Protein 2Q87 (pdb70)

Structure (mmCIF, N/CA/C/O backbone):
data_2Q87
#
_entry.id   2Q87
#
_cell.length_a   50.490
_cell.length_b   61.240
_cell.length_c   106.190
_cell.angle_alpha   90.000
_cell.angle_beta   90.000
_cell.angle_gamma   90.000
#
_symmetry.space_group_name_H-M   'P 21 21 21'
#
loop_
_entity.id
_entity.type
_entity.pdbx_description
1 polymer 'CMRF35-H antigen'
2 water water
#
loop_
_atom_site.group_PDB
_atom_site.id
_atom_site.type_symbol
_atom_site.label_atom_id
_atom_site.label_alt_id
_atom_site.label_comp_id
_atom_site.label_asym_id
_atom_site.label_entity_id
_atom_site.label_seq_id
_atom_site.pdbx_PDB_ins_code
_atom_site.Cartn_x
_atom_site.Cartn_y
_atom_site.Cartn_z
_atom_site.occupancy
_atom_site.B_iso_or_equiv
_atom_site.auth_seq_id
_atom_site.auth_comp_id
_atom_site.auth_asym_id
_atom_site.auth_atom_id
_atom_site.pdbx_PDB_model_num
ATOM 1 N N . SER A 1 1 ? 45.813 37.263 9.727 1.00 29.97 2 SER A N 1
ATOM 2 C CA . SER A 1 1 ? 46.215 35.935 10.283 1.00 29.69 2 SER A CA 1
ATOM 3 C C . SER A 1 1 ? 47.073 36.095 11.540 1.00 29.08 2 SER A C 1
ATOM 4 O O . SER A 1 1 ? 47.552 37.171 11.849 1.00 30.88 2 SER A O 1
ATOM 7 N N . LYS A 1 2 ? 47.311 34.999 12.233 1.00 27.56 3 LYS A N 1
ATOM 8 C CA . LYS A 1 2 ? 48.129 35.032 13.413 1.00 26.05 3 LYS A CA 1
ATOM 9 C C . LYS A 1 2 ? 49.541 34.500 13.054 1.00 23.82 3 LYS A C 1
ATOM 10 O O . LYS A 1 2 ? 49.722 33.816 12.074 1.00 23.19 3 LYS A O 1
ATOM 16 N N . ALA A 1 3 ? 50.561 34.878 13.809 1.00 21.93 4 ALA A N 1
ATOM 17 C CA . ALA A 1 3 ? 51.909 34.420 13.514 1.00 19.96 4 ALA A CA 1
ATOM 18 C C . ALA A 1 3 ? 52.363 33.394 14.563 1.00 18.70 4 ALA A C 1
ATOM 19 O O . ALA A 1 3 ? 52.227 33.627 15.762 1.00 17.32 4 ALA A O 1
ATOM 21 N N . ARG A 1 4 ? 52.818 32.230 14.117 1.00 18.49 5 ARG A N 1
ATOM 22 C CA . ARG A 1 4 ? 53.422 31.215 15.026 1.00 19.22 5 ARG A CA 1
ATOM 23 C C . ARG A 1 4 ? 54.796 30.773 14.517 1.00 19.10 5 ARG A C 1
ATOM 24 O O . ARG A 1 4 ? 54.954 30.497 13.326 1.00 18.19 5 ARG A O 1
ATOM 32 N N . THR A 1 5 ? 55.782 30.649 15.424 1.00 18.99 6 THR A N 1
ATOM 33 C CA . THR A 1 5 ? 57.062 29.973 15.081 1.00 18.81 6 THR A CA 1
ATOM 34 C C . THR A 1 5 ? 56.968 28.598 15.705 1.00 18.92 6 THR A C 1
ATOM 35 O O . THR A 1 5 ? 56.520 28.466 16.829 1.00 19.36 6 THR A O 1
ATOM 39 N N . VAL A 1 6 ? 57.374 27.573 14.987 1.00 18.99 7 VAL A N 1
ATOM 40 C CA . VAL A 1 6 ? 57.292 26.208 15.497 1.00 20.81 7 VAL A CA 1
ATOM 41 C C . VAL A 1 6 ? 58.692 25.715 15.264 1.00 22.78 7 VAL A C 1
ATOM 42 O O . VAL A 1 6 ? 59.164 25.698 14.102 1.00 23.30 7 VAL A O 1
ATOM 46 N N . ALA A 1 7 ? 59.375 25.359 16.358 1.00 23.73 8 ALA A N 1
ATOM 47 C CA . ALA A 1 7 ? 60.763 24.890 16.325 1.00 25.68 8 ALA A CA 1
ATOM 48 C C . ALA A 1 7 ? 60.902 23.449 16.822 1.00 26.58 8 ALA A C 1
ATOM 49 O O . ALA A 1 7 ? 60.267 23.064 17.804 1.00 26.49 8 ALA A O 1
ATOM 51 N N . GLY A 1 8 ? 61.740 22.671 16.145 1.00 27.47 9 GLY A N 1
ATOM 52 C CA . GLY A 1 8 ? 62.046 21.290 16.560 1.00 28.79 9 GLY A CA 1
ATOM 53 C C . GLY A 1 8 ? 63.364 20.792 15.982 1.00 30.36 9 GLY A C 1
ATOM 54 O O . GLY A 1 8 ? 63.889 21.388 15.066 1.00 29.72 9 GLY A O 1
ATOM 55 N N . PRO A 1 9 ? 63.914 19.688 16.526 1.00 31.63 10 PRO A N 1
ATOM 56 C CA . PRO A 1 9 ? 65.213 19.215 16.050 1.00 32.71 10 PRO A CA 1
ATOM 57 C C . PRO A 1 9 ? 65.167 18.529 14.700 1.00 33.07 10 PRO A C 1
ATOM 58 O O . PRO A 1 9 ? 64.172 17.876 14.371 1.00 33.08 10 PRO A O 1
ATOM 62 N N . VAL A 1 10 ? 66.266 18.641 13.950 1.00 33.92 11 VAL A N 1
ATOM 63 C CA . VAL A 1 10 ? 66.408 17.918 12.693 1.00 34.62 11 VAL A CA 1
ATOM 64 C C . VAL A 1 10 ? 66.102 16.450 12.946 1.00 35.46 11 VAL A C 1
ATOM 65 O O . VAL A 1 10 ? 66.486 15.888 13.969 1.00 36.07 11 VAL A O 1
ATOM 69 N N . GLY A 1 11 ? 65.373 15.843 12.024 1.00 36.20 12 GLY A N 1
ATOM 70 C CA . GLY A 1 11 ? 65.081 14.420 12.079 1.00 36.26 12 GLY A CA 1
ATOM 71 C C . GLY A 1 11 ? 63.937 14.130 13.007 1.00 36.37 12 GLY A C 1
ATOM 72 O O . GLY A 1 11 ? 63.487 12.996 13.093 1.00 37.10 12 GLY A O 1
ATOM 73 N N . GLY A 1 12 ? 63.478 15.144 13.727 1.00 35.85 13 GLY A N 1
ATOM 74 C CA . GLY A 1 12 ? 62.289 14.991 14.551 1.00 35.04 13 GLY A CA 1
ATOM 75 C C . GLY A 1 12 ? 61.009 14.977 13.713 1.00 34.40 13 GLY A C 1
ATOM 76 O O . GLY A 1 12 ? 61.042 15.239 12.497 1.00 34.34 13 GLY A O 1
ATOM 77 N N . SER A 1 13 ? 59.915 14.606 14.381 1.00 32.78 14 SER A N 1
ATOM 78 C CA . SER A 1 13 ? 58.546 14.659 13.887 1.00 32.50 14 SER A CA 1
ATOM 79 C C . SER A 1 13 ? 57.856 15.902 14.500 1.00 31.03 14 SER A C 1
ATOM 80 O O . SER A 1 13 ? 57.412 15.911 15.656 1.00 30.01 14 SER A O 1
ATOM 83 N N . LEU A 1 14 ? 57.785 16.950 13.700 1.00 28.94 15 LEU A N 1
ATOM 84 C CA . LEU A 1 14 ? 57.483 18.266 14.220 1.00 26.69 15 LEU A CA 1
ATOM 85 C C . LEU A 1 14 ? 55.968 18.390 14.196 1.00 26.74 15 LEU A C 1
ATOM 86 O O . LEU A 1 14 ? 55.338 18.024 13.218 1.00 25.86 15 LEU A O 1
ATOM 91 N N . SER A 1 15 ? 55.370 18.841 15.296 1.00 26.80 16 SER A N 1
ATOM 92 C CA . SER A 1 15 ? 53.924 18.952 15.357 1.00 27.26 16 SER A CA 1
ATOM 93 C C . SER A 1 15 ? 53.532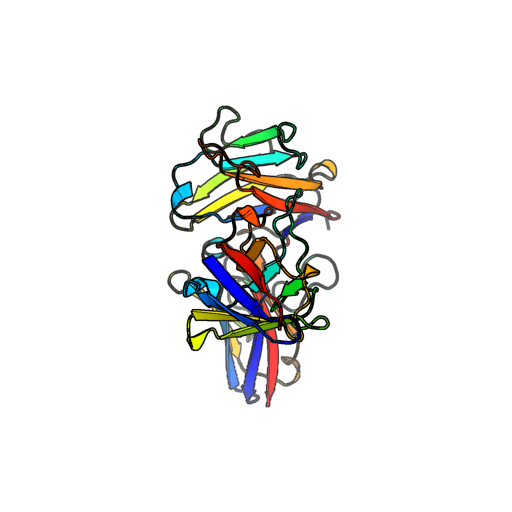 20.446 15.387 1.00 26.08 16 SER A C 1
ATOM 94 O O . SER A 1 15 ? 53.704 21.168 16.426 1.00 26.44 16 SER A O 1
ATOM 97 N N . VAL A 1 16 ? 53.017 20.907 14.248 1.00 23.69 17 VAL A N 1
ATOM 98 C CA . VAL A 1 16 ? 52.549 22.282 14.059 1.00 21.83 17 VAL A CA 1
ATOM 99 C C . VAL A 1 16 ? 51.049 22.383 14.389 1.00 21.96 17 VAL A C 1
ATOM 100 O O . VAL A 1 16 ? 50.214 21.713 13.753 1.00 21.44 17 VAL A O 1
ATOM 104 N N . GLN A 1 17 ? 50.705 23.221 15.376 1.00 21.92 18 GLN A N 1
ATOM 105 C CA . GLN A 1 17 ? 49.301 23.414 15.742 1.00 22.90 18 GLN A CA 1
ATOM 106 C C . GLN A 1 17 ? 48.813 24.736 15.226 1.00 23.20 18 GLN A C 1
ATOM 107 O O . GLN A 1 17 ? 49.481 25.767 15.420 1.00 24.57 18 GLN A O 1
ATOM 113 N N . CYS A 1 18 ? 47.680 24.685 14.538 1.00 22.20 19 CYS A N 1
ATOM 114 C CA . CYS A 1 18 ? 47.123 25.866 13.913 1.00 22.47 19 CYS A CA 1
ATOM 115 C C . CYS A 1 18 ? 45.733 26.141 14.371 1.00 21.16 19 CYS A C 1
ATOM 116 O O . CYS A 1 18 ? 44.766 25.645 13.804 1.00 21.35 19 CYS A O 1
ATOM 119 N N . PRO A 1 19 ? 45.621 26.977 15.394 1.00 21.82 20 PRO A N 1
ATOM 120 C CA . PRO A 1 19 ? 44.311 27.336 15.904 1.00 21.45 20 PRO A CA 1
ATOM 121 C C . PRO A 1 19 ? 43.512 28.213 14.940 1.00 21.78 20 PRO A C 1
ATOM 122 O O . PRO A 1 19 ? 44.069 28.943 14.094 1.00 21.15 20 PRO A O 1
ATOM 126 N N . TYR A 1 20 ? 42.198 28.170 15.090 1.00 21.88 21 TYR A N 1
ATOM 127 C CA . TYR A 1 20 ? 41.344 29.008 14.301 1.00 22.88 21 TYR A CA 1
ATOM 128 C C . TYR A 1 20 ? 40.120 29.385 15.089 1.00 24.17 21 TYR A C 1
ATOM 129 O O . TYR A 1 20 ? 40.033 29.098 16.289 1.00 25.02 21 TYR A O 1
ATOM 138 N N . GLU A 1 21 ? 39.167 30.021 14.426 1.00 25.26 22 GLU A N 1
ATOM 139 C CA . GLU A 1 21 ? 37.950 30.485 15.087 1.00 26.53 22 GLU A CA 1
ATOM 140 C C . GLU A 1 21 ? 36.709 29.699 14.583 1.00 27.03 22 GLU A C 1
ATOM 141 O O . GLU A 1 21 ? 36.770 28.949 13.590 1.00 25.11 22 GLU A O 1
ATOM 147 N N . LYS A 1 22 ? 35.565 29.889 15.232 1.00 27.78 23 LYS A N 1
ATOM 148 C CA . LYS A 1 22 ? 34.364 29.154 14.842 1.00 28.72 23 LYS A CA 1
ATOM 149 C C . LYS A 1 22 ? 33.953 29.291 13.362 1.00 28.47 23 LYS A C 1
ATOM 150 O O . LYS A 1 22 ? 33.458 28.336 12.770 1.00 27.45 23 LYS A O 1
ATOM 156 N N . GLU A 1 23 ? 34.160 30.463 12.770 1.00 28.18 24 GLU A N 1
ATOM 157 C CA . GLU A 1 23 ? 33.791 30.694 11.377 1.00 28.64 24 GLU A CA 1
ATOM 158 C C . GLU A 1 23 ? 34.573 29.800 10.411 1.00 29.05 24 GLU A C 1
ATOM 159 O O . GLU A 1 23 ? 34.134 29.560 9.287 1.00 29.11 24 GLU A O 1
ATOM 165 N N . HIS A 1 24 ? 35.743 29.333 10.854 1.00 28.42 25 HIS A N 1
ATOM 166 C CA . HIS A 1 24 ? 36.605 28.464 10.050 1.00 28.23 25 HIS A CA 1
ATOM 167 C C . HIS A 1 24 ? 36.290 26.977 10.263 1.00 29.26 25 HIS A C 1
ATOM 168 O O . HIS A 1 24 ? 36.890 26.103 9.612 1.00 29.49 25 HIS A O 1
ATOM 175 N N . ARG A 1 25 ? 35.397 26.667 11.194 1.00 30.95 26 ARG A N 1
ATOM 176 C CA . ARG A 1 25 ? 35.219 25.266 11.586 1.00 31.95 26 ARG A CA 1
ATOM 177 C C . ARG A 1 25 ? 35.064 24.279 10.410 1.00 31.82 26 ARG A C 1
ATOM 178 O O . ARG A 1 25 ? 35.765 23.258 10.349 1.00 32.41 26 ARG A O 1
ATOM 186 N N . THR A 1 26 ? 34.212 24.608 9.451 1.00 31.66 27 THR A N 1
ATOM 187 C CA . THR A 1 26 ? 33.826 23.635 8.462 1.00 31.83 27 THR A CA 1
ATOM 188 C C . THR A 1 26 ? 34.699 23.705 7.244 1.00 31.04 27 THR A C 1
ATOM 189 O O . THR A 1 26 ? 34.647 22.848 6.381 1.00 31.51 27 THR A O 1
ATOM 193 N N . LEU A 1 27 ? 35.538 24.725 7.176 1.00 29.72 28 LEU A N 1
ATOM 194 C CA . LEU A 1 27 ? 36.451 24.901 6.046 1.00 27.84 28 LEU A CA 1
ATOM 195 C C . LEU A 1 27 ? 37.456 23.738 5.824 1.00 26.10 28 LEU A C 1
ATOM 196 O O . LEU A 1 27 ? 37.807 22.972 6.730 1.00 26.47 28 LEU A O 1
ATOM 201 N N . ASN A 1 28 ? 37.864 23.574 4.583 1.00 24.20 29 ASN A N 1
ATOM 202 C CA . ASN A 1 28 ? 39.051 22.818 4.282 1.00 23.15 29 ASN A CA 1
ATOM 203 C C . ASN A 1 28 ? 40.237 23.454 5.020 1.00 22.99 29 ASN A C 1
ATOM 204 O O . ASN A 1 28 ? 40.414 24.677 4.976 1.00 22.33 29 ASN A O 1
ATOM 209 N N . LYS A 1 29 ? 41.056 22.622 5.661 1.00 21.61 30 LYS A N 1
ATOM 210 C CA . LYS A 1 29 ? 42.288 23.095 6.294 1.00 21.34 30 LYS A CA 1
ATOM 211 C C . LYS A 1 29 ? 43.457 22.593 5.448 1.00 21.03 30 LYS A C 1
ATOM 212 O O . LYS A 1 29 ? 43.466 21.400 5.051 1.00 22.55 30 LYS A O 1
ATOM 218 N N . TYR A 1 30 ? 44.430 23.470 5.190 1.00 20.66 31 TYR A N 1
ATOM 219 C CA . TYR A 1 30 ? 45.580 23.103 4.395 1.00 19.34 31 TYR A CA 1
ATOM 220 C C . TYR A 1 30 ? 46.995 23.571 4.893 1.00 20.42 31 TYR A C 1
ATOM 221 O O . TYR A 1 30 ? 47.124 24.424 5.799 1.00 20.26 31 TYR A O 1
ATOM 230 N N . TRP A 1 31 ? 48.037 22.956 4.320 1.00 20.40 32 TRP A N 1
ATOM 231 C CA . TRP A 1 31 ? 49.437 23.310 4.566 1.00 21.18 32 TRP A CA 1
ATOM 232 C C . TRP A 1 31 ? 50.093 23.635 3.240 1.00 21.31 32 TRP A C 1
ATOM 233 O O . TRP A 1 31 ? 49.917 22.902 2.272 1.00 21.27 32 TRP A O 1
ATOM 244 N N . CYS A 1 32 ? 50.827 24.729 3.184 1.00 21.90 33 CYS A N 1
ATOM 245 C CA . CYS A 1 32 ? 51.504 25.078 1.942 1.00 22.37 33 CYS A CA 1
ATOM 246 C C . CYS A 1 32 ? 52.499 26.206 2.184 1.00 22.65 33 CYS A C 1
ATOM 247 O O . CYS A 1 32 ? 52.415 26.913 3.191 1.00 21.57 33 CYS A O 1
ATOM 250 N N . ARG A 1 33 ? 53.461 26.339 1.268 1.00 22.67 34 ARG A N 1
ATOM 251 C CA . ARG A 1 33 ? 54.318 27.505 1.203 1.00 23.10 34 ARG A CA 1
ATOM 252 C C . ARG A 1 33 ? 53.460 28.603 0.641 1.00 22.41 34 ARG A C 1
ATOM 253 O O . ARG A 1 33 ? 52.593 28.299 -0.149 1.00 23.21 34 ARG A O 1
ATOM 261 N N . PRO A 1 34 ? 53.671 29.875 1.060 1.00 23.08 35 PRO A N 1
ATOM 262 C CA . PRO A 1 34 ? 52.693 30.900 0.639 1.00 23.32 35 PRO A CA 1
ATOM 263 C C . PRO A 1 34 ? 52.602 31.038 -0.886 1.00 23.78 35 PRO A C 1
ATOM 264 O O . PRO A 1 34 ? 53.588 30.736 -1.572 1.00 24.59 35 PRO A O 1
ATOM 268 N N . PRO A 1 35 ? 51.445 31.497 -1.404 1.00 23.42 36 PRO A N 1
ATOM 269 C CA . PRO A 1 35 ? 51.189 31.500 -2.860 1.00 24.02 36 PRO A CA 1
ATOM 270 C C . PRO A 1 35 ? 52.258 32.269 -3.635 1.00 25.56 36 PRO A C 1
ATOM 271 O O . PRO A 1 35 ? 52.667 33.332 -3.206 1.00 26.14 36 PRO A O 1
ATOM 275 N N . GLN A 1 36 ? 52.689 31.717 -4.769 1.00 26.82 37 GLN A N 1
ATOM 276 C CA . GLN A 1 36 ? 53.572 32.425 -5.692 1.00 29.70 37 GLN A CA 1
ATOM 277 C C . GLN A 1 36 ? 52.824 33.676 -6.263 1.00 28.11 37 GLN A C 1
ATOM 278 O O . GLN A 1 36 ? 53.333 34.818 -6.254 1.00 28.03 37 GLN A O 1
ATOM 284 N N . ILE A 1 37 ? 51.587 33.456 -6.705 1.00 26.97 38 ILE A N 1
ATOM 285 C CA . ILE A 1 37 ? 50.784 34.518 -7.271 1.00 25.91 38 ILE A CA 1
ATOM 286 C C . ILE A 1 37 ? 49.467 34.556 -6.505 1.00 25.50 38 ILE A C 1
ATOM 287 O O . ILE A 1 37 ? 49.378 35.260 -5.504 1.00 24.98 38 ILE A O 1
ATOM 292 N N . PHE A 1 38 ? 48.474 33.773 -6.922 1.00 25.09 39 PHE A N 1
ATOM 293 C CA . PHE A 1 38 ? 47.133 33.881 -6.328 1.00 23.85 39 PHE A CA 1
ATOM 294 C C . PHE A 1 38 ? 46.913 32.800 -5.307 1.00 25.16 39 PHE A C 1
ATOM 295 O O . PHE A 1 38 ? 46.600 33.096 -4.133 1.00 25.22 39 PHE A O 1
ATOM 303 N N . LEU A 1 39 ? 47.094 31.552 -5.730 1.00 25.13 40 LEU A N 1
ATOM 304 C CA . LEU A 1 39 ? 46.847 30.406 -4.845 1.00 26.08 40 LEU A CA 1
ATOM 305 C C . LEU A 1 39 ? 48.122 29.595 -4.545 1.00 26.86 40 LEU A C 1
ATOM 306 O O . LEU A 1 39 ? 49.072 29.566 -5.342 1.00 27.67 40 LEU A O 1
ATOM 311 N N . CYS A 1 40 ? 48.161 28.933 -3.396 1.00 26.64 41 CYS A N 1
ATOM 312 C CA . CYS A 1 40 ? 49.360 28.189 -3.058 1.00 27.88 41 CYS A CA 1
ATOM 313 C C . CYS A 1 40 ? 49.203 26.764 -3.502 1.00 28.87 41 CYS A C 1
ATOM 314 O O . CYS A 1 40 ? 48.099 26.314 -3.824 1.00 30.00 41 CYS A O 1
ATOM 317 N N . ASP A 1 41 ? 50.317 26.056 -3.554 1.00 30.28 42 ASP A N 1
ATOM 318 C CA . ASP A 1 41 ? 50.315 24.647 -3.907 1.00 31.29 42 ASP A CA 1
ATOM 319 C C . ASP A 1 41 ? 50.096 23.802 -2.638 1.00 30.54 42 ASP A C 1
ATOM 320 O O . ASP A 1 41 ? 51.020 23.594 -1.850 1.00 30.59 42 ASP A O 1
ATOM 325 N N . LYS A 1 42 ? 48.869 23.346 -2.433 1.00 29.61 43 LYS A N 1
ATOM 326 C CA . LYS A 1 42 ? 48.490 22.712 -1.194 1.00 29.37 43 LYS A CA 1
ATOM 327 C C . LYS A 1 42 ? 49.263 21.394 -1.032 1.00 29.70 43 LYS A C 1
ATOM 328 O O . LYS A 1 42 ? 49.065 20.465 -1.815 1.00 30.18 43 LYS A O 1
ATOM 334 N N . ILE A 1 43 ? 50.171 21.354 -0.049 1.00 27.83 44 ILE A N 1
ATOM 335 C CA . ILE A 1 43 ? 50.955 20.171 0.264 1.00 27.35 44 ILE A CA 1
ATOM 336 C C . ILE A 1 43 ? 50.052 19.051 0.767 1.00 27.86 44 ILE A C 1
ATOM 337 O O . ILE A 1 43 ? 50.143 17.904 0.288 1.00 28.79 44 ILE A O 1
ATOM 342 N N . VAL A 1 44 ? 49.198 19.380 1.737 1.00 27.48 45 VAL A N 1
ATOM 343 C CA . VAL A 1 44 ? 48.192 18.469 2.294 1.00 26.19 45 VAL A CA 1
ATOM 344 C C . VAL A 1 44 ? 46.993 19.335 2.623 1.00 27.04 4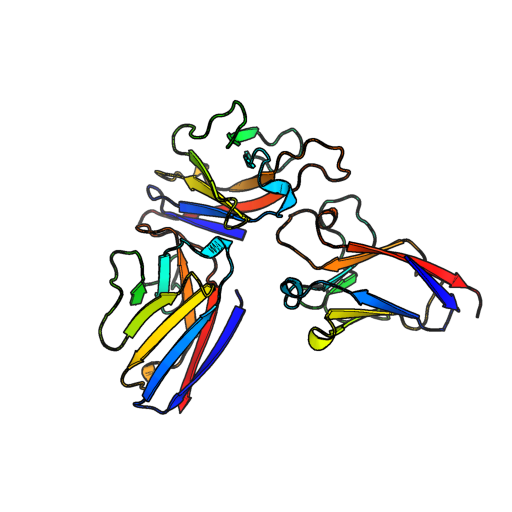5 VAL A C 1
ATOM 345 O O . VAL A 1 44 ? 47.137 20.559 2.789 1.00 24.72 45 VAL A O 1
ATOM 349 N N . GLU A 1 45 ? 45.819 18.695 2.668 1.00 27.91 46 GLU A N 1
ATOM 350 C CA . GLU A 1 45 ? 44.570 19.350 3.018 1.00 28.74 46 GLU A CA 1
ATOM 351 C C . GLU A 1 45 ? 43.569 18.349 3.518 1.00 29.19 46 GLU A C 1
ATOM 352 O O . GLU A 1 45 ? 43.658 17.150 3.209 1.00 30.89 46 GLU A O 1
ATOM 358 N N . THR A 1 46 ? 42.598 18.824 4.278 1.00 29.01 47 THR A N 1
ATOM 359 C CA . THR A 1 46 ? 41.636 17.930 4.918 1.00 29.71 47 THR A CA 1
ATOM 360 C C . THR A 1 46 ? 40.405 17.637 4.072 1.00 30.82 47 THR A C 1
ATOM 361 O O . THR A 1 46 ? 39.701 16.676 4.337 1.00 30.92 47 THR A O 1
ATOM 365 N N . LYS A 1 47 ? 40.156 18.487 3.075 1.00 32.33 48 LYS A N 1
ATOM 366 C CA . LYS A 1 47 ? 38.974 18.415 2.193 1.00 33.19 48 LYS A CA 1
ATOM 367 C C . LYS A 1 47 ? 39.349 19.030 0.855 1.00 33.91 48 LYS A C 1
ATOM 368 O O . LYS A 1 47 ? 38.971 20.160 0.511 1.00 33.76 48 LYS A O 1
ATOM 374 N N . GLY A 1 48 ? 40.103 18.259 0.094 1.00 34.81 49 GLY A N 1
ATOM 375 C CA . GLY A 1 48 ? 40.543 18.686 -1.208 1.00 36.60 49 GLY A CA 1
ATOM 376 C C . GLY A 1 48 ? 41.209 17.525 -1.904 1.00 38.13 49 GLY A C 1
ATOM 377 O O . GLY A 1 48 ? 41.482 16.473 -1.302 1.00 38.29 49 GLY A O 1
ATOM 378 N N . SER A 1 49 ? 41.471 17.738 -3.188 1.00 39.26 50 SER A N 1
ATOM 379 C CA . SER A 1 49 ? 42.104 16.749 -4.039 1.00 39.82 50 SER A CA 1
ATOM 380 C C . SER A 1 49 ? 43.581 16.489 -3.678 1.00 39.33 50 SER A C 1
ATOM 381 O O . SER A 1 49 ? 44.200 15.584 -4.246 1.00 39.36 50 SER A O 1
ATOM 384 N N . ALA A 1 50 ? 44.144 17.273 -2.754 1.00 38.13 51 ALA A N 1
ATOM 385 C CA . ALA A 1 50 ? 45.542 17.081 -2.391 1.00 37.16 51 ALA A CA 1
ATOM 386 C C . ALA A 1 50 ? 45.831 15.875 -1.514 1.00 36.43 51 ALA A C 1
ATOM 387 O O . ALA A 1 50 ? 46.948 15.367 -1.558 1.00 36.09 51 ALA A O 1
ATOM 389 N N . GLY A 1 51 ? 44.860 15.429 -0.713 1.00 35.31 52 GLY A N 1
ATOM 390 C CA . GLY A 1 51 ? 45.085 14.352 0.248 1.00 34.86 52 GLY A CA 1
ATOM 391 C C . GLY A 1 51 ? 45.585 14.826 1.615 1.00 34.62 52 GLY A C 1
ATOM 392 O O . GLY A 1 51 ? 46.326 15.799 1.694 1.00 34.44 52 GLY A O 1
ATOM 393 N N . LYS A 1 52 ? 45.191 14.134 2.692 1.00 34.39 53 LYS A N 1
ATOM 394 C CA . LYS A 1 52 ? 45.636 14.469 4.043 1.00 34.67 53 LYS A CA 1
ATOM 395 C C . LYS A 1 52 ? 47.055 14.040 4.392 1.00 34.61 53 LYS A C 1
ATOM 396 O O . LYS A 1 52 ? 47.580 14.442 5.427 1.00 34.32 53 LYS A O 1
ATOM 402 N N . ARG A 1 53 ? 47.657 13.205 3.552 1.00 35.15 54 ARG A N 1
ATOM 403 C CA . ARG A 1 53 ? 48.987 12.659 3.806 1.00 35.82 54 ARG A CA 1
ATOM 404 C C . ARG A 1 53 ? 49.736 12.673 2.487 1.00 35.63 54 ARG A C 1
ATOM 405 O O . ARG A 1 53 ? 49.207 12.241 1.457 1.00 36.56 54 ARG A O 1
ATOM 413 N N . ASN A 1 54 ? 50.940 13.226 2.505 1.00 35.28 55 ASN A N 1
ATOM 414 C CA . ASN A 1 54 ? 51.833 13.135 1.362 1.00 36.01 55 ASN A CA 1
ATOM 415 C C . ASN A 1 54 ? 53.309 13.294 1.752 1.00 34.64 55 ASN A C 1
ATOM 416 O O . ASN A 1 54 ? 53.767 14.411 2.109 1.00 33.78 55 ASN A O 1
ATOM 421 N N . GLY A 1 55 ? 54.026 12.161 1.666 1.00 33.04 56 GLY A N 1
ATOM 422 C CA . GLY A 1 55 ? 55.432 12.085 2.007 1.00 31.25 56 GLY A CA 1
ATOM 423 C C . GLY A 1 55 ? 55.491 12.249 3.500 1.00 30.34 56 GLY A C 1
ATOM 424 O O . GLY A 1 55 ? 54.689 11.658 4.215 1.00 28.54 56 GLY A O 1
ATOM 425 N N . ARG A 1 56 ? 56.390 13.135 3.947 1.00 30.78 57 ARG A N 1
ATOM 426 C CA . ARG A 1 56 ? 56.634 13.370 5.366 1.00 30.74 57 ARG A CA 1
ATOM 427 C C . ARG A 1 56 ? 55.615 14.320 6.004 1.00 29.97 57 ARG A C 1
ATOM 428 O O . ARG A 1 56 ? 55.687 14.580 7.193 1.00 30.39 57 ARG A O 1
ATOM 436 N N . VAL A 1 57 ? 54.658 14.792 5.214 1.00 28.80 58 VAL A N 1
ATOM 437 C CA . VAL A 1 57 ? 53.640 15.748 5.695 1.00 28.40 58 VAL A CA 1
ATOM 438 C C . VAL A 1 57 ? 52.265 15.084 5.830 1.00 28.05 58 VAL A C 1
ATOM 439 O O . VAL A 1 57 ? 51.819 14.316 4.947 1.00 28.56 58 VAL A O 1
ATOM 443 N N . SER A 1 58 ? 51.601 15.332 6.954 1.00 27.32 59 SER A N 1
ATOM 444 C CA . SER A 1 58 ? 50.217 14.881 7.155 1.00 27.49 59 SER A CA 1
ATOM 445 C C . SER A 1 58 ? 49.448 15.925 7.985 1.00 27.50 59 SER A C 1
ATOM 446 O O . SER A 1 58 ? 50.047 16.707 8.747 1.00 26.96 59 SER A O 1
ATOM 449 N N . ILE A 1 59 ? 48.125 15.929 7.828 1.00 27.44 60 ILE A N 1
ATOM 450 C CA . ILE A 1 59 ? 47.287 16.948 8.471 1.00 27.64 60 ILE A CA 1
ATOM 451 C C . ILE A 1 59 ? 46.059 16.271 9.063 1.00 28.63 60 ILE A C 1
ATOM 452 O O . ILE A 1 59 ? 45.517 15.357 8.460 1.00 28.90 60 ILE A O 1
ATOM 457 N N . ARG A 1 60 ? 45.638 16.762 10.230 1.00 29.86 61 ARG A N 1
ATOM 458 C CA . ARG A 1 60 ? 44.437 16.332 10.934 1.00 30.33 61 ARG A CA 1
ATOM 459 C C . ARG A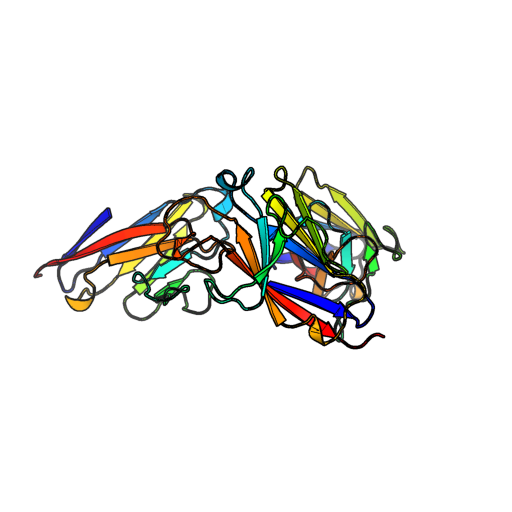 1 60 ? 43.715 17.537 11.548 1.00 30.18 61 ARG A C 1
ATOM 460 O O . ARG A 1 60 ? 44.314 18.301 12.300 1.00 29.36 61 ARG A O 1
ATOM 468 N N . ASP A 1 61 ? 42.424 17.661 11.242 1.00 29.39 62 ASP A N 1
ATOM 469 C CA . ASP A 1 61 ? 41.575 18.714 11.791 1.00 30.21 62 ASP A CA 1
ATOM 470 C C . ASP A 1 61 ? 40.918 18.283 13.101 1.00 31.10 62 ASP A C 1
ATOM 471 O O . ASP A 1 61 ? 40.432 17.167 13.215 1.00 30.85 62 ASP A O 1
ATOM 476 N N . SER A 1 62 ? 40.884 19.194 14.068 1.00 32.43 63 SER A N 1
ATOM 477 C CA . SER A 1 62 ? 40.213 18.951 15.339 1.00 33.93 63 SER A CA 1
ATOM 478 C C . SER A 1 62 ? 39.233 20.082 15.608 1.00 34.52 63 SER A C 1
ATOM 479 O O . SER A 1 62 ? 39.522 20.941 16.460 1.00 33.73 63 SER A O 1
ATOM 482 N N . PRO A 1 63 ? 38.064 20.070 14.901 1.00 35.44 64 PRO A N 1
ATOM 483 C CA . PRO A 1 63 ? 37.096 21.184 14.908 1.00 36.44 64 PRO A CA 1
ATOM 484 C C . PRO A 1 63 ? 36.434 21.406 16.265 1.00 37.19 64 PRO A C 1
ATOM 485 O O . PRO A 1 63 ? 36.072 22.543 16.605 1.00 38.28 64 PRO A O 1
ATOM 489 N N . ALA A 1 64 ? 36.294 20.339 17.043 1.00 37.74 65 ALA A N 1
ATOM 490 C CA . ALA A 1 64 ? 35.827 20.471 18.413 1.00 37.72 65 ALA A CA 1
ATOM 491 C C . ALA A 1 64 ? 36.779 21.348 19.181 1.00 37.49 65 ALA A C 1
ATOM 492 O O . ALA A 1 64 ? 36.364 22.083 20.076 1.00 38.49 65 ALA A O 1
ATOM 494 N N . ASN A 1 65 ? 38.064 21.288 18.847 1.00 36.14 66 ASN A N 1
ATOM 495 C CA . ASN A 1 65 ? 39.031 22.076 19.600 1.00 34.79 66 ASN A CA 1
ATOM 496 C C . ASN A 1 65 ? 39.527 23.326 18.861 1.00 32.41 66 ASN A C 1
ATOM 497 O O . ASN A 1 65 ? 40.465 23.975 19.303 1.00 31.87 66 ASN A O 1
ATOM 502 N N . LEU A 1 66 ? 38.887 23.632 17.741 1.00 30.51 67 LEU A N 1
ATOM 503 C CA . LEU A 1 66 ? 39.182 24.849 16.932 1.00 27.95 67 LEU A CA 1
ATOM 504 C C . LEU A 1 66 ? 40.662 24.942 16.659 1.00 25.98 67 LEU A C 1
ATOM 505 O O . LEU A 1 66 ? 41.292 25.948 16.909 1.00 24.88 67 LEU A O 1
ATOM 510 N N . SER A 1 67 ? 41.209 23.859 16.134 1.00 24.90 68 SER A N 1
ATOM 511 C CA . SER A 1 67 ? 42.616 23.776 15.817 1.00 24.10 68 SER A CA 1
ATOM 512 C C . SER A 1 67 ? 42.799 22.664 14.808 1.00 24.33 68 SER A C 1
ATOM 513 O O . SER A 1 67 ? 42.019 21.704 14.762 1.00 24.17 68 SER A O 1
ATOM 516 N N . PHE A 1 68 ? 43.812 22.801 13.973 1.00 23.09 69 PHE A N 1
ATOM 517 C CA . PHE A 1 68 ? 44.286 21.660 13.227 1.00 21.88 69 PHE A CA 1
ATOM 518 C C . PHE A 1 68 ? 45.783 21.441 13.402 1.00 22.64 69 PHE A C 1
ATOM 519 O O . PHE A 1 68 ? 46.485 22.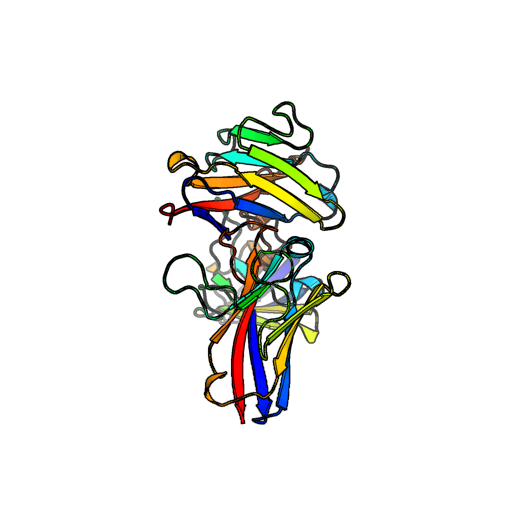317 13.871 1.00 22.25 69 PHE A O 1
ATOM 527 N N . THR A 1 69 ? 46.258 20.235 13.100 1.00 21.54 70 THR A N 1
ATOM 528 C CA . THR A 1 69 ? 47.653 19.863 13.300 1.00 22.74 70 THR A CA 1
ATOM 529 C C . THR A 1 69 ? 48.296 19.380 11.986 1.00 22.46 70 THR A C 1
ATOM 530 O O . THR A 1 69 ? 47.732 18.565 11.266 1.00 21.76 70 THR A O 1
ATOM 534 N N . VAL A 1 70 ? 49.469 19.905 11.671 1.00 22.65 71 VAL A N 1
ATOM 535 C CA . VAL A 1 70 ? 50.262 19.427 10.563 1.00 22.97 71 VAL A CA 1
ATOM 536 C C . VAL A 1 70 ? 51.471 18.780 11.176 1.00 23.42 71 VAL A C 1
ATOM 537 O O . VAL A 1 70 ? 52.127 19.376 12.010 1.00 23.73 71 VAL A O 1
ATOM 541 N N . THR A 1 71 ? 51.787 17.559 10.755 1.00 24.15 72 THR A N 1
ATOM 542 C CA . THR A 1 71 ? 52.955 16.863 11.284 1.00 24.42 72 THR A CA 1
ATOM 543 C C . THR A 1 71 ? 54.006 16.725 10.196 1.00 24.41 72 THR A C 1
ATOM 544 O O . THR A 1 71 ? 53.691 16.334 9.095 1.00 23.77 72 THR A O 1
ATOM 548 N N . LEU A 1 72 ? 55.222 17.149 10.490 1.00 25.03 73 LEU A N 1
ATOM 549 C CA . LEU A 1 72 ? 56.365 17.055 9.584 1.00 27.06 73 LEU A CA 1
ATOM 550 C C . LEU A 1 72 ? 57.340 15.968 10.054 1.00 28.71 73 LEU A C 1
ATOM 551 O O . LEU A 1 72 ? 58.051 16.134 11.053 1.00 28.98 73 LEU A O 1
ATOM 556 N N . GLU A 1 73 ? 57.375 14.851 9.331 1.00 30.04 74 GLU A N 1
ATOM 557 C CA . GLU A 1 73 ? 58.268 13.761 9.729 1.00 31.96 74 GLU A CA 1
ATOM 558 C C . GLU A 1 73 ? 59.674 13.972 9.184 1.00 32.83 74 GLU A C 1
ATOM 559 O O . GLU A 1 73 ? 59.861 14.602 8.130 1.00 33.53 74 GLU A O 1
ATOM 565 N N . ASN A 1 74 ? 60.681 13.473 9.905 1.00 34.18 75 ASN A N 1
ATOM 566 C CA . ASN A 1 74 ? 62.037 13.497 9.397 1.00 35.16 75 ASN A CA 1
ATOM 567 C C . ASN A 1 74 ? 62.352 14.914 8.924 1.00 35.67 75 ASN A C 1
ATOM 568 O O . ASN A 1 74 ? 62.673 15.160 7.738 1.00 36.05 75 ASN A O 1
ATOM 573 N N . LEU A 1 75 ? 62.211 15.838 9.868 1.00 35.50 76 LEU A N 1
ATOM 574 C CA . LEU A 1 75 ? 62.452 17.264 9.655 1.00 36.06 76 LEU A CA 1
ATOM 575 C C . LEU A 1 75 ? 63.873 17.506 9.163 1.00 37.16 76 LEU A C 1
ATOM 576 O O . LEU A 1 75 ? 64.829 16.997 9.762 1.00 37.79 76 LEU A O 1
ATOM 581 N N . THR A 1 76 ? 64.020 18.260 8.077 1.00 38.30 77 THR A N 1
ATOM 582 C CA . THR A 1 76 ? 65.340 18.618 7.542 1.00 38.79 77 THR A CA 1
ATOM 583 C C . THR A 1 76 ? 65.477 20.134 7.520 1.00 38.79 77 THR A C 1
ATOM 584 O O . THR A 1 76 ? 64.467 20.827 7.682 1.00 38.52 77 THR A O 1
ATOM 588 N N . GLU A 1 77 ? 66.695 20.636 7.291 1.00 38.29 78 GLU A N 1
ATOM 589 C CA . GLU A 1 77 ? 66.949 22.077 7.120 1.00 39.42 78 GLU A CA 1
ATOM 590 C C . GLU A 1 77 ? 66.117 22.729 6.005 1.00 37.85 78 GLU A C 1
ATOM 591 O O . GLU A 1 77 ? 65.764 23.906 6.100 1.00 37.70 78 GLU A O 1
ATOM 597 N N . GLU A 1 78 ? 65.821 21.961 4.958 1.00 36.69 79 GLU A N 1
ATOM 598 C CA . GLU A 1 78 ? 65.083 22.459 3.788 1.00 36.60 79 GLU A CA 1
ATOM 599 C C . GLU A 1 78 ? 63.589 22.704 4.113 1.00 33.43 79 GLU A C 1
ATOM 600 O O . GLU A 1 78 ? 62.910 23.468 3.400 1.00 32.63 79 GLU A O 1
ATOM 606 N N . ASP A 1 79 ? 63.105 22.060 5.186 1.00 30.92 80 ASP A N 1
ATOM 607 C CA . ASP A 1 79 ? 61.766 22.298 5.735 1.00 28.47 80 ASP A CA 1
ATOM 608 C C . ASP A 1 79 ? 61.590 23.675 6.383 1.00 27.16 80 ASP A C 1
ATOM 609 O O . ASP A 1 79 ? 60.470 24.170 6.433 1.00 27.12 80 ASP A O 1
ATOM 614 N N . ALA A 1 80 ? 62.663 24.295 6.884 1.00 25.18 81 ALA A N 1
ATOM 615 C CA . ALA A 1 80 ? 62.554 25.618 7.506 1.00 24.10 81 ALA A CA 1
ATOM 616 C C . ALA A 1 80 ? 61.902 26.589 6.556 1.00 23.05 81 ALA A C 1
ATOM 617 O O . ALA A 1 80 ? 61.895 26.386 5.313 1.00 21.40 81 ALA A O 1
ATOM 619 N N . GLY A 1 81 ? 61.313 27.625 7.139 1.00 22.44 82 GLY A N 1
ATOM 620 C CA . GLY A 1 81 ? 60.780 28.696 6.347 1.00 22.59 82 GLY A CA 1
ATOM 621 C C . GLY A 1 81 ? 59.324 28.965 6.633 1.00 21.75 82 GLY A C 1
ATOM 622 O O . GLY A 1 81 ? 58.724 28.386 7.577 1.00 20.57 82 GLY A O 1
ATOM 623 N N . THR A 1 82 ? 58.755 29.810 5.778 1.00 22.16 83 THR A N 1
ATOM 624 C CA . THR A 1 82 ? 57.398 30.276 5.965 1.00 21.70 83 THR A CA 1
ATOM 625 C C . THR A 1 82 ? 56.379 29.383 5.305 1.00 21.30 83 THR A C 1
ATOM 626 O O . THR A 1 82 ? 56.574 28.885 4.174 1.00 21.34 83 THR A O 1
ATOM 630 N N . TYR A 1 83 ? 55.290 29.165 6.035 1.00 20.37 84 TYR A N 1
ATOM 631 C CA . TYR A 1 83 ? 54.163 28.359 5.559 1.00 19.24 84 TYR A CA 1
ATOM 632 C C . TYR A 1 83 ? 52.845 28.987 5.977 1.00 18.85 84 TYR A C 1
ATOM 633 O O . TYR A 1 83 ? 52.788 29.844 6.870 1.00 18.07 84 TYR A O 1
ATOM 642 N N . TRP A 1 84 ? 51.775 28.566 5.311 1.00 17.59 85 TRP A N 1
ATOM 643 C CA . TRP A 1 84 ? 50.444 28.980 5.713 1.00 17.27 85 TRP A CA 1
ATOM 644 C C . TRP A 1 84 ? 49.739 27.775 6.309 1.00 17.42 85 TRP A C 1
ATOM 645 O O . TRP A 1 84 ? 49.753 26.680 5.733 1.00 18.16 85 TRP A O 1
ATOM 656 N N . CYS A 1 85 ? 49.175 27.977 7.497 1.00 18.28 86 CYS A N 1
ATOM 657 C CA . CYS A 1 85 ? 48.059 27.187 7.956 1.00 18.48 86 CYS A CA 1
ATOM 658 C C . CYS A 1 85 ? 46.816 27.799 7.281 1.00 18.01 86 CYS A C 1
ATOM 659 O O . CYS A 1 85 ? 46.262 28.767 7.742 1.00 16.76 86 CYS A O 1
ATOM 662 N N . GLY A 1 86 ? 46.458 27.264 6.119 1.00 17.96 87 GLY A N 1
ATOM 663 C CA . GLY A 1 86 ? 45.476 27.871 5.240 1.00 16.75 87 GLY A CA 1
ATOM 664 C C . GLY A 1 86 ? 44.085 27.321 5.415 1.00 17.85 87 GLY A C 1
ATOM 665 O O . GLY A 1 86 ? 43.884 26.276 5.993 1.00 17.13 87 GLY A O 1
ATOM 666 N N . VAL A 1 87 ? 43.105 28.058 4.938 1.00 16.30 88 VAL A N 1
ATOM 667 C CA . VAL A 1 87 ? 41.732 27.577 4.936 1.00 18.07 88 VAL A CA 1
ATOM 668 C C . VAL A 1 87 ? 41.127 27.929 3.571 1.00 18.48 88 VAL A C 1
ATOM 669 O O . VAL A 1 87 ? 41.514 28.932 2.949 1.00 17.40 88 VAL A O 1
ATOM 673 N N . ASP A 1 88 ? 40.290 27.038 3.044 1.00 20.60 89 ASP A N 1
ATOM 674 C CA . ASP A 1 88 ? 39.449 27.389 1.916 1.00 21.35 89 ASP A CA 1
ATOM 675 C C . ASP A 1 88 ? 38.155 26.551 1.942 1.00 23.26 89 ASP A C 1
ATOM 676 O O . ASP A 1 88 ? 37.910 25.793 2.870 1.00 23.03 89 ASP A O 1
ATOM 681 N N . THR A 1 89 ? 37.287 26.762 0.969 1.00 24.81 90 THR A N 1
ATOM 682 C CA . THR A 1 89 ? 35.988 26.076 0.961 1.00 26.58 90 THR A CA 1
ATOM 683 C C . THR A 1 89 ? 36.241 24.644 0.513 1.00 26.41 90 THR A C 1
ATOM 684 O O . THR A 1 89 ? 37.054 24.402 -0.378 1.00 24.03 90 THR A O 1
ATOM 688 N N . PRO A 1 90 ? 35.584 23.701 1.168 1.00 27.46 91 PRO A N 1
ATOM 689 C CA . PRO A 1 90 ? 35.822 22.294 0.787 1.00 28.94 91 PRO A CA 1
ATOM 690 C C . PRO A 1 90 ? 35.638 22.063 -0.719 1.00 30.38 91 PRO A C 1
ATOM 691 O O . PRO A 1 90 ? 34.741 22.637 -1.325 1.00 30.51 91 PRO A O 1
ATOM 695 N N . TRP A 1 91 ? 36.572 21.314 -1.304 1.00 31.57 92 TRP A N 1
ATOM 696 C CA . TRP A 1 91 ? 36.531 20.821 -2.697 1.00 32.79 92 TRP A CA 1
ATOM 697 C C . TRP A 1 91 ? 36.620 21.938 -3.720 1.00 33.53 92 TRP A C 1
ATOM 698 O O . TRP A 1 91 ? 36.453 21.754 -4.931 1.00 33.82 92 TRP A O 1
ATOM 709 N N . LEU A 1 92 ? 36.971 23.116 -3.253 1.00 33.06 93 LEU A N 1
ATOM 710 C CA . LEU A 1 92 ? 37.317 24.078 -4.239 1.00 33.05 93 LEU A CA 1
ATOM 711 C C . LEU A 1 92 ? 38.496 24.926 -3.831 1.00 32.20 93 LEU A C 1
ATOM 712 O O . LEU A 1 92 ? 38.910 24.919 -2.677 1.00 31.15 93 LEU A O 1
ATOM 717 N N . GLN A 1 93 ? 39.038 25.585 -4.840 1.00 31.28 94 GLN A N 1
ATOM 718 C CA . GLN A 1 93 ? 40.221 26.388 -4.759 1.00 30.87 94 GLN A CA 1
ATOM 719 C C . GLN A 1 93 ? 39.850 27.883 -4.764 1.00 29.74 94 GLN A C 1
ATOM 720 O O . GLN A 1 93 ? 39.854 28.556 -5.819 1.00 31.16 94 GLN A O 1
ATOM 726 N N . ASP A 1 94 ? 39.481 28.395 -3.602 1.00 26.01 95 ASP A N 1
ATOM 727 C CA . ASP A 1 94 ? 39.303 29.806 -3.446 1.00 23.50 95 ASP A CA 1
ATOM 728 C C . ASP A 1 94 ? 40.336 30.334 -2.452 1.00 21.84 95 ASP A C 1
ATOM 729 O O . ASP A 1 94 ? 40.972 29.581 -1.712 1.00 20.05 95 ASP A O 1
ATOM 734 N N . PHE A 1 95 ? 40.530 31.637 -2.505 1.00 19.75 96 PHE A N 1
ATOM 735 C CA . PHE A 1 95 ? 41.470 32.309 -1.657 1.00 19.39 96 PHE A CA 1
ATOM 736 C C . PHE A 1 95 ? 40.801 32.867 -0.396 1.00 19.09 96 PHE A C 1
ATOM 737 O O . PHE A 1 95 ? 39.850 33.626 -0.510 1.00 18.65 96 PHE A O 1
ATOM 745 N N . HIS A 1 96 ? 41.312 32.465 0.776 1.00 18.64 97 HIS A N 1
ATOM 746 C CA . HIS A 1 96 ? 40.985 33.024 2.078 1.00 18.58 97 HIS A CA 1
ATOM 747 C C . HIS A 1 96 ? 42.302 33.392 2.765 1.00 18.74 97 HIS A C 1
ATOM 748 O O . HIS A 1 96 ? 43.281 32.712 2.606 1.00 19.15 97 HIS A O 1
ATOM 755 N N . ASP A 1 97 ? 42.311 34.453 3.577 1.00 18.19 98 ASP A N 1
ATOM 756 C CA . ASP A 1 97 ? 43.458 34.734 4.437 1.00 19.62 98 ASP A CA 1
ATOM 757 C C . ASP A 1 97 ? 43.790 33.474 5.265 1.00 18.74 98 ASP A C 1
ATOM 758 O O . ASP A 1 97 ? 42.877 32.798 5.760 1.00 19.71 98 ASP A O 1
ATOM 763 N N . PRO A 1 98 ? 45.100 33.137 5.424 1.00 18.40 99 PRO A N 1
ATOM 764 C CA . PRO A 1 98 ? 45.377 31.915 6.192 1.00 17.62 99 PRO A CA 1
ATOM 765 C C . PRO A 1 98 ? 45.017 32.202 7.630 1.00 16.94 99 PRO A C 1
ATOM 766 O O . PRO A 1 98 ? 44.886 33.373 8.041 1.00 15.61 99 PRO A O 1
ATOM 770 N N . VAL A 1 99 ? 44.808 31.152 8.404 1.00 15.97 100 VAL A N 1
ATOM 771 C CA . VAL A 1 99 ? 44.511 31.376 9.809 1.00 16.13 100 VAL A CA 1
ATOM 772 C C . VAL A 1 99 ? 45.783 31.607 10.601 1.00 16.61 100 VAL A C 1
ATOM 773 O O . VAL A 1 99 ? 45.784 32.375 11.545 1.00 15.76 100 VAL A O 1
ATOM 777 N N . VAL A 1 100 ? 46.858 30.930 10.225 1.00 16.56 101 VAL A N 1
ATOM 778 C CA . VAL A 1 100 ? 48.157 31.142 10.865 1.00 17.69 101 VAL A CA 1
ATOM 779 C C . VAL A 1 100 ? 49.254 31.179 9.810 1.00 18.86 101 VAL A C 1
ATOM 780 O O . VAL A 1 100 ? 49.241 30.385 8.875 1.00 18.71 101 VAL A O 1
ATOM 784 N N . GLU A 1 101 ? 50.167 32.152 9.946 1.00 19.24 102 GLU A N 1
ATOM 785 C CA . GLU A 1 101 ? 51.407 32.159 9.126 1.00 21.59 102 GLU A CA 1
ATOM 786 C C . GLU A 1 101 ? 52.471 31.571 10.007 1.00 19.38 102 GLU A C 1
ATOM 787 O O . GLU A 1 101 ? 52.803 32.116 11.038 1.00 18.12 102 GLU A O 1
ATOM 793 N N . VAL A 1 102 ? 52.963 30.425 9.606 1.00 18.32 103 VAL A N 1
ATOM 794 C CA . VAL A 1 102 ? 53.889 29.646 10.409 1.00 18.28 103 VAL A CA 1
ATOM 795 C C . VAL A 1 102 ? 55.317 29.781 9.931 1.00 18.34 103 VAL A C 1
ATOM 796 O O . VAL A 1 102 ? 55.611 29.611 8.750 1.00 19.21 103 VAL A O 1
ATOM 800 N N . GLU A 1 103 ? 56.221 30.058 10.870 1.00 18.72 104 GLU A N 1
ATOM 801 C CA . GLU A 1 103 ? 57.616 29.982 10.572 1.00 19.63 104 GLU A CA 1
ATOM 802 C C . GLU A 1 103 ? 58.179 28.712 11.205 1.00 20.42 104 GLU A C 1
ATOM 803 O O . GLU A 1 103 ? 58.148 28.549 12.427 1.00 20.93 104 GLU A O 1
ATOM 809 N N . VAL A 1 104 ? 58.675 27.810 10.360 1.00 20.91 105 VAL A N 1
ATOM 810 C CA . VAL A 1 104 ? 59.264 26.581 10.837 1.00 22.14 105 VAL A CA 1
ATOM 811 C C . VAL A 1 104 ? 60.777 26.850 10.992 1.00 23.11 105 VAL A C 1
ATOM 812 O O . VAL A 1 104 ? 61.452 27.384 10.093 1.00 22.68 105 VAL A O 1
ATOM 816 N N . SER A 1 105 ? 61.305 26.552 12.167 1.00 25.11 106 SER A N 1
ATOM 817 C CA . SER A 1 105 ? 62.741 26.621 12.349 1.00 26.86 106 SER A CA 1
ATOM 818 C C . SER A 1 105 ? 63.210 25.266 12.773 1.00 28.09 106 SER A C 1
ATOM 819 O O . SER A 1 105 ? 62.564 24.579 13.570 1.00 28.53 106 SER A O 1
ATOM 822 N N . VAL A 1 106 ? 64.335 24.887 12.209 1.00 29.23 107 VAL A N 1
ATOM 823 C CA . VAL A 1 106 ? 64.916 23.572 12.413 1.00 30.18 107 VAL A CA 1
ATOM 824 C C . VAL A 1 106 ? 66.231 23.710 13.178 1.00 31.31 107 VAL A C 1
ATOM 825 O O . VAL A 1 106 ? 67.080 24.491 12.794 1.00 32.17 107 VAL A O 1
ATOM 829 N N . PHE A 1 107 ? 66.397 22.970 14.269 1.00 32.52 108 PHE A N 1
ATOM 830 C CA . PHE A 1 107 ? 67.690 22.947 14.985 1.00 33.28 108 PHE A CA 1
ATOM 831 C C . PHE A 1 107 ? 68.169 21.525 15.237 1.00 33.37 108 PHE A C 1
ATOM 832 O O . PHE A 1 107 ? 67.795 20.595 14.520 1.00 33.60 108 PHE A O 1
ATOM 840 N N . ARG B 1 4 ? 37.997 41.926 4.912 1.00 27.55 5 ARG B N 1
ATOM 841 C CA . ARG B 1 4 ? 38.291 40.539 4.430 1.00 27.57 5 ARG B CA 1
ATOM 842 C C . ARG B 1 4 ? 38.155 40.441 2.916 1.00 26.34 5 ARG B C 1
ATOM 843 O O . ARG B 1 4 ? 37.288 41.098 2.318 1.00 25.62 5 ARG B O 1
ATOM 851 N N . THR B 1 5 ? 39.062 39.693 2.296 1.00 24.62 6 THR B N 1
ATOM 852 C CA . THR B 1 5 ? 39.041 39.499 0.845 1.00 23.28 6 THR B CA 1
ATOM 853 C C . THR B 1 5 ? 38.917 37.992 0.603 1.00 23.17 6 THR B C 1
ATOM 854 O O . THR B 1 5 ? 39.615 37.196 1.223 1.00 22.56 6 THR B O 1
ATOM 858 N N . VAL B 1 6 ? 38.037 37.610 -0.314 1.00 21.32 7 VAL B N 1
ATOM 859 C CA . VAL B 1 6 ? 37.957 36.230 -0.730 1.00 19.45 7 VAL B CA 1
ATOM 860 C C . VAL B 1 6 ? 38.062 36.320 -2.256 1.00 18.74 7 VAL B C 1
ATOM 861 O O . VAL B 1 6 ? 37.595 37.266 -2.853 1.00 18.43 7 VAL B O 1
ATOM 865 N N . ALA B 1 7 ? 38.687 35.345 -2.883 1.00 17.72 8 ALA B N 1
ATOM 866 C CA . ALA B 1 7 ? 38.918 35.394 -4.314 1.00 18.61 8 ALA B CA 1
ATOM 867 C C . ALA B 1 7 ? 38.810 34.010 -4.965 1.00 19.22 8 ALA B C 1
ATOM 868 O O . ALA B 1 7 ? 38.935 32.975 -4.314 1.00 20.15 8 ALA B O 1
ATOM 870 N N . GLY B 1 8 ? 38.525 33.995 -6.266 1.00 20.14 9 GLY B N 1
ATOM 871 C CA . GLY B 1 8 ? 38.423 32.717 -6.956 1.00 19.62 9 GLY B CA 1
ATOM 872 C C . GLY B 1 8 ? 38.670 32.892 -8.416 1.00 19.87 9 GLY B C 1
ATOM 873 O O . GLY B 1 8 ? 38.585 33.995 -8.900 1.00 19.05 9 GLY B O 1
ATOM 874 N N . PRO B 1 9 ? 38.972 31.791 -9.140 1.00 20.66 10 PRO B N 1
ATOM 875 C CA . PRO B 1 9 ? 39.235 32.057 -10.536 1.00 20.11 10 PRO B CA 1
ATOM 876 C C . PRO B 1 9 ? 37.967 32.295 -11.423 1.00 19.87 10 PRO B C 1
ATOM 877 O O . PRO B 1 9 ? 36.910 31.781 -11.132 1.00 18.34 10 PRO B O 1
ATOM 881 N N . VAL B 1 10 ? 38.101 32.984 -12.549 1.00 21.18 11 VAL B N 1
ATOM 882 C CA . VAL B 1 10 ? 36.953 33.050 -13.495 1.00 22.69 11 VAL B CA 1
ATOM 883 C C . VAL B 1 10 ? 36.473 31.606 -13.741 1.00 23.15 11 VAL B C 1
ATOM 884 O O . VAL B 1 10 ? 37.300 30.726 -14.012 1.00 23.60 11 VAL B O 1
ATOM 888 N N . GLY B 1 11 ? 35.167 31.359 -13.567 1.00 23.91 12 GLY B N 1
ATOM 889 C CA . GLY B 1 11 ? 34.579 30.035 -13.832 1.00 25.28 12 GLY B CA 1
ATOM 890 C C . GLY B 1 11 ? 34.602 29.134 -12.623 1.00 25.80 12 GLY B C 1
ATOM 891 O O . GLY B 1 11 ? 33.956 28.097 -12.600 1.00 26.93 12 GLY B O 1
ATOM 892 N N . GLY B 1 12 ? 35.356 29.518 -11.595 1.00 25.97 13 GLY B N 1
ATOM 893 C CA . GLY B 1 12 ? 35.478 28.699 -10.385 1.00 24.57 13 GLY B CA 1
ATOM 894 C C . GLY B 1 12 ? 34.401 29.126 -9.390 1.00 23.93 13 GLY B C 1
ATOM 895 O O . GLY B 1 12 ? 33.417 29.784 -9.759 1.00 23.95 13 GLY B O 1
ATOM 896 N N . SER B 1 13 ? 34.570 28.743 -8.132 1.00 24.06 14 SER B N 1
ATOM 897 C CA . SER B 1 13 ? 33.599 29.073 -7.084 1.00 23.59 14 SER B CA 1
ATOM 898 C C . SER B 1 13 ? 34.319 29.588 -5.823 1.00 22.75 14 SER B C 1
ATOM 899 O O . SER B 1 13 ? 35.511 29.390 -5.654 1.00 22.63 14 SER B O 1
ATOM 902 N N . LEU B 1 14 ? 33.612 30.279 -4.950 1.00 21.46 15 LEU B N 1
ATOM 903 C CA . LEU B 1 14 ? 34.227 30.681 -3.693 1.00 20.24 15 LEU B CA 1
ATOM 904 C C . LEU B 1 14 ? 33.124 30.701 -2.664 1.00 20.71 15 LEU B C 1
ATOM 905 O O . LEU B 1 14 ? 31.938 30.652 -3.003 1.00 21.40 15 LEU B O 1
ATOM 910 N N . SER B 1 15 ? 33.488 30.729 -1.396 1.00 20.41 16 SER B N 1
ATOM 911 C CA . SER B 1 15 ? 32.491 30.983 -0.401 1.00 20.52 16 SER B CA 1
ATOM 912 C C . SER B 1 15 ? 33.115 31.886 0.636 1.00 20.24 16 SER B C 1
ATOM 913 O O . SER B 1 15 ? 34.341 31.928 0.799 1.00 18.21 16 SER B O 1
ATOM 916 N N . VAL B 1 16 ? 32.262 32.660 1.280 1.00 21.40 17 VAL B N 1
ATOM 917 C CA . VAL B 1 16 ? 32.722 33.637 2.236 1.00 21.96 17 VAL B CA 1
ATOM 918 C C . VAL B 1 16 ? 31.950 33.448 3.543 1.00 21.85 17 VAL B C 1
ATOM 919 O O . VAL B 1 16 ? 30.733 33.233 3.545 1.00 21.34 17 VAL B O 1
ATOM 923 N N . GLN B 1 17 ? 32.670 33.545 4.653 1.00 22.06 18 GLN B N 1
ATOM 924 C CA . GLN B 1 17 ? 32.090 33.408 5.966 1.00 23.15 18 GLN B CA 1
ATOM 925 C C . GLN B 1 17 ? 31.904 34.759 6.593 1.00 22.82 18 GLN B C 1
ATOM 926 O O . GLN B 1 17 ? 32.764 35.612 6.507 1.00 22.66 18 GLN B O 1
ATOM 932 N N . CYS B 1 18 ? 30.736 34.954 7.180 1.00 22.48 19 CYS B N 1
ATOM 933 C CA . CYS B 1 18 ? 30.424 36.214 7.834 1.00 23.40 19 CYS B CA 1
ATOM 934 C C . CYS B 1 18 ? 29.993 35.998 9.260 1.00 21.83 19 CYS B C 1
ATOM 935 O O . CYS B 1 18 ? 28.912 35.425 9.505 1.00 22.33 19 CYS B O 1
ATOM 938 N N . PRO B 1 19 ? 30.878 36.377 10.204 1.00 21.24 20 PRO B N 1
ATOM 939 C CA . PRO B 1 19 ? 30.609 36.160 11.611 1.00 21.15 20 PRO B CA 1
ATOM 940 C C . PRO B 1 19 ? 29.624 37.150 12.236 1.00 21.48 20 PRO B C 1
ATOM 941 O O . PRO B 1 19 ? 29.453 38.291 11.760 1.00 19.02 20 PRO B O 1
ATOM 945 N N . TYR B 1 20 ? 29.004 36.727 13.334 1.00 21.15 21 TYR B N 1
ATOM 946 C CA . TYR B 1 20 ? 28.093 37.614 13.980 1.00 21.43 21 TYR B CA 1
ATOM 947 C C . TYR B 1 20 ? 28.030 37.316 15.471 1.00 23.49 21 TYR B C 1
ATOM 948 O O . TYR B 1 20 ? 28.749 36.441 15.963 1.00 23.59 21 TYR B O 1
ATOM 957 N N . GLU B 1 21 ? 27.177 38.042 16.177 1.00 24.65 22 GLU B N 1
ATOM 958 C CA . GLU B 1 21 ? 27.033 37.867 17.632 1.00 25.52 22 GLU B CA 1
ATOM 959 C C . GLU B 1 21 ? 25.882 36.941 18.043 1.00 26.86 22 GLU B C 1
ATOM 960 O O . GLU B 1 21 ? 24.942 36.738 17.275 1.00 25.94 22 GLU B O 1
ATOM 966 N N . LYS B 1 22 ? 25.964 36.354 19.244 1.00 27.72 23 LYS B N 1
ATOM 967 C CA . LYS B 1 22 ? 24.893 35.447 19.666 1.00 28.94 23 LYS B CA 1
ATOM 968 C C . LYS B 1 22 ? 23.481 36.037 19.551 1.00 29.07 23 LYS B C 1
ATOM 969 O O . LYS B 1 22 ? 22.579 35.332 19.135 1.00 28.69 23 LYS B O 1
ATOM 975 N N . GLU B 1 23 ? 23.302 37.318 19.879 1.00 29.26 24 GLU B N 1
ATOM 976 C CA . GLU B 1 23 ? 22.005 38.031 19.689 1.00 30.14 24 GLU B CA 1
ATOM 977 C C . GLU B 1 23 ? 21.442 37.954 18.274 1.00 28.90 24 GLU B C 1
ATOM 978 O O . GLU B 1 23 ? 20.258 38.201 18.067 1.00 27.86 24 GLU B O 1
ATOM 984 N N . HIS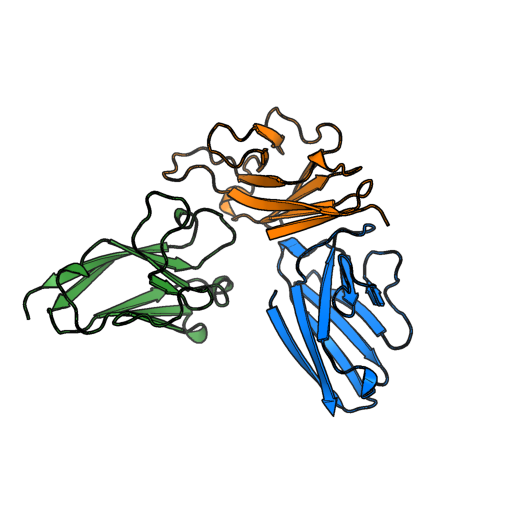 B 1 24 ? 22.299 37.664 17.290 1.00 28.16 25 HIS B N 1
ATOM 985 C CA . HIS B 1 24 ? 21.883 37.726 15.892 1.00 26.76 25 HIS B CA 1
ATOM 986 C C . HIS B 1 24 ? 21.475 36.384 15.377 1.00 26.86 25 HIS B C 1
ATOM 987 O O . HIS B 1 24 ? 21.029 36.295 14.234 1.00 26.61 25 HIS B O 1
ATOM 994 N N . ARG B 1 25 ? 21.647 35.318 16.178 1.00 26.16 26 ARG B N 1
ATOM 995 C CA . ARG B 1 25 ? 21.348 33.960 15.690 1.00 27.19 26 ARG B CA 1
ATOM 996 C C . ARG B 1 25 ? 20.018 33.821 14.928 1.00 26.34 26 ARG B C 1
ATOM 997 O O . ARG B 1 25 ? 19.966 33.204 13.877 1.00 26.72 26 ARG B O 1
ATOM 1005 N N . THR B 1 26 ? 18.951 34.417 15.429 1.00 26.29 27 THR B N 1
ATOM 1006 C CA . THR B 1 26 ? 17.649 34.193 14.827 1.00 25.12 27 THR B CA 1
ATOM 1007 C C . THR B 1 26 ? 17.277 35.250 13.784 1.00 25.01 27 THR B C 1
ATOM 1008 O O . THR B 1 26 ? 16.139 35.294 13.301 1.00 24.08 27 THR B O 1
ATOM 1012 N N . LEU B 1 27 ? 18.202 36.144 13.466 1.00 24.20 28 LEU B N 1
ATOM 1013 C CA . LEU B 1 27 ? 17.830 37.271 12.607 1.00 22.93 28 LEU B CA 1
ATOM 1014 C C . LEU B 1 27 ? 18.099 36.917 11.154 1.00 22.00 28 LEU B C 1
ATOM 1015 O O . LEU B 1 27 ? 18.909 36.017 10.858 1.00 22.35 28 LEU B O 1
ATOM 1020 N N . ASN B 1 28 ? 17.370 37.562 10.248 1.00 21.11 29 ASN B N 1
ATOM 1021 C CA . ASN B 1 28 ? 17.645 37.497 8.814 1.00 19.62 29 ASN B CA 1
ATOM 1022 C C . ASN B 1 28 ? 19.082 37.949 8.570 1.00 19.01 29 ASN B C 1
ATOM 1023 O O . ASN B 1 28 ? 19.518 38.970 9.113 1.00 19.71 29 ASN B O 1
ATOM 1028 N N . LYS B 1 29 ? 19.786 37.163 7.770 1.00 18.89 30 LYS B N 1
ATOM 1029 C CA . LYS B 1 29 ? 21.140 37.447 7.300 1.00 18.00 30 LYS B CA 1
ATOM 1030 C C . LYS B 1 29 ? 21.084 37.741 5.825 1.00 18.06 30 LYS B C 1
ATOM 1031 O O . LYS B 1 29 ? 20.342 37.096 5.092 1.00 18.44 30 LYS B O 1
ATOM 1037 N N . TYR B 1 30 ? 21.919 38.666 5.351 1.00 16.10 31 TYR B N 1
ATOM 1038 C CA . TYR B 1 30 ? 21.914 38.913 3.931 1.00 16.56 31 TYR B CA 1
ATOM 1039 C C . TYR B 1 30 ? 23.276 39.226 3.320 1.00 15.56 31 TYR B C 1
ATOM 1040 O O . TYR B 1 30 ? 24.258 39.512 4.038 1.00 17.58 31 TYR B O 1
ATOM 1049 N N . TRP B 1 31 ? 23.280 39.206 1.991 1.00 15.11 32 TRP B N 1
ATOM 1050 C CA . TRP B 1 31 ? 24.447 39.500 1.183 1.00 15.10 32 TRP B CA 1
ATOM 1051 C C . TRP B 1 31 ? 24.036 40.606 0.180 1.00 16.01 32 TRP B C 1
ATOM 1052 O O . TRP B 1 31 ? 23.051 40.456 -0.557 1.00 17.14 32 TRP B O 1
ATOM 1063 N N . CYS B 1 32 ? 24.748 41.723 0.139 1.00 15.81 33 CYS B N 1
ATOM 1064 C CA . CYS B 1 32 ? 24.267 42.825 -0.695 1.00 17.53 33 CYS B CA 1
ATOM 1065 C C . CYS B 1 32 ? 25.380 43.684 -1.266 1.00 17.38 33 CYS B C 1
ATOM 1066 O O . CYS B 1 32 ? 26.464 43.689 -0.728 1.00 16.24 33 CYS B O 1
ATOM 1069 N N . ARG B 1 33 ? 25.116 44.366 -2.389 1.00 17.72 34 ARG B N 1
ATOM 1070 C CA . ARG B 1 33 ? 26.092 45.206 -3.111 1.00 19.74 34 ARG B CA 1
ATOM 1071 C C . ARG B 1 33 ? 25.236 46.418 -3.415 1.00 19.80 34 ARG B C 1
ATOM 1072 O O . ARG B 1 33 ? 24.092 46.196 -3.778 1.00 21.79 34 ARG B O 1
ATOM 1080 N N . PRO B 1 34 ? 25.851 47.570 -3.724 1.00 19.95 35 PRO B N 1
ATOM 1081 C CA . PRO B 1 34 ? 26.863 48.438 -3.130 1.00 19.46 35 PRO B CA 1
ATOM 1082 C C . PRO B 1 34 ? 26.799 48.579 -1.654 1.00 19.97 35 PRO B C 1
ATOM 1083 O O . PRO B 1 34 ? 25.695 48.637 -1.103 1.00 19.65 35 PRO B O 1
ATOM 1087 N N . PRO B 1 35 ? 27.987 48.686 -1.038 1.00 20.35 36 PRO B N 1
ATOM 1088 C CA . PRO B 1 35 ? 28.121 49.001 0.354 1.00 21.39 36 PRO B CA 1
ATOM 1089 C C . PRO B 1 35 ? 27.672 50.463 0.624 1.00 21.35 36 PRO B C 1
ATOM 1090 O O . PRO B 1 35 ? 28.493 51.374 0.840 1.00 22.21 36 PRO B O 1
ATOM 1094 N N . GLN B 1 36 ? 26.367 50.657 0.587 1.00 21.26 37 GLN B N 1
ATOM 1095 C CA . GLN B 1 36 ? 25.759 51.912 0.895 1.00 21.59 37 GLN B CA 1
ATOM 1096 C C . GLN B 1 36 ? 24.430 51.648 1.576 1.00 19.76 37 GLN B C 1
ATOM 1097 O O . GLN B 1 36 ? 23.627 50.874 1.088 1.00 19.73 37 GLN B O 1
ATOM 1103 N N . ILE B 1 37 ? 24.210 52.272 2.720 1.00 18.68 38 ILE B N 1
ATOM 1104 C CA . ILE B 1 37 ? 22.962 52.118 3.451 1.00 18.73 38 ILE B CA 1
ATOM 1105 C C . ILE B 1 37 ? 21.802 52.461 2.548 1.00 19.08 38 ILE B C 1
ATOM 1106 O O . ILE B 1 37 ? 21.837 53.481 1.857 1.00 19.49 38 ILE B O 1
ATOM 1111 N N . PHE B 1 38 ? 20.795 51.605 2.552 1.00 19.08 39 PHE B N 1
ATOM 1112 C CA . PHE B 1 38 ? 19.571 51.736 1.704 1.00 20.67 39 PHE B CA 1
ATOM 1113 C C . PHE B 1 38 ? 19.787 51.363 0.204 1.00 21.29 39 PHE B C 1
ATOM 1114 O O . PHE B 1 38 ? 18.856 50.914 -0.487 1.00 24.54 39 PHE B O 1
ATOM 1122 N N . LEU B 1 39 ? 20.976 51.555 -0.318 1.00 19.67 40 LEU B N 1
ATOM 1123 C CA . LEU B 1 39 ? 21.186 51.282 -1.711 1.00 20.13 40 LEU B CA 1
ATOM 1124 C C . LEU B 1 39 ? 21.775 49.907 -1.884 1.00 21.00 40 LEU B C 1
ATOM 1125 O O . LEU B 1 39 ? 21.910 49.406 -3.008 1.00 22.09 40 LEU B O 1
ATOM 1130 N N . CYS B 1 40 ? 22.152 49.287 -0.773 1.00 20.75 41 CYS B N 1
ATOM 1131 C CA . CYS B 1 40 ? 22.724 47.938 -0.865 1.00 21.90 41 CYS B CA 1
ATOM 1132 C C . CYS B 1 40 ? 21.622 46.976 -1.251 1.00 22.90 41 CYS B C 1
ATOM 1133 O O . CYS B 1 40 ? 20.730 46.773 -0.449 1.00 24.94 41 CYS B O 1
ATOM 1136 N N . ASP B 1 41 ? 21.628 46.359 -2.437 1.00 23.25 42 ASP B N 1
ATOM 1137 C CA . ASP B 1 41 ? 20.468 45.456 -2.699 1.00 25.14 42 ASP B CA 1
ATOM 1138 C C . ASP B 1 41 ? 20.741 44.033 -2.363 1.00 23.14 42 ASP B C 1
ATOM 1139 O O . ASP B 1 41 ? 21.768 43.473 -2.758 1.00 22.57 42 ASP B O 1
ATOM 1144 N N . LYS B 1 42 ? 19.817 43.460 -1.607 1.00 22.36 43 LYS B N 1
ATOM 1145 C CA . LYS B 1 42 ? 20.039 42.114 -1.074 1.00 22.65 43 LYS B CA 1
ATOM 1146 C C . LYS B 1 42 ? 19.892 41.129 -2.190 1.00 21.99 43 LYS B C 1
ATOM 1147 O O . LYS B 1 42 ? 18.864 41.049 -2.847 1.00 22.99 43 LYS B O 1
ATOM 1153 N N . ILE B 1 43 ? 20.959 40.390 -2.418 1.00 20.89 44 ILE B N 1
ATOM 1154 C CA . ILE B 1 43 ? 21.019 39.447 -3.510 1.00 21.18 44 ILE B CA 1
ATOM 1155 C C . ILE B 1 43 ? 20.411 38.150 -2.996 1.00 21.58 44 ILE B C 1
ATOM 1156 O O . ILE B 1 43 ? 19.643 37.493 -3.704 1.00 22.69 44 ILE B O 1
ATOM 1161 N N . VAL B 1 44 ? 20.725 37.823 -1.751 1.00 20.55 45 VAL B N 1
ATOM 1162 C CA . VAL B 1 44 ? 20.187 36.613 -1.110 1.00 21.12 45 VAL B CA 1
ATOM 1163 C C . VAL B 1 44 ? 19.989 36.932 0.350 1.00 22.86 45 VAL B C 1
ATOM 1164 O O . VAL B 1 44 ? 20.710 37.792 0.909 1.00 22.70 45 VAL B O 1
ATOM 1168 N N . GLU B 1 45 ? 18.982 36.304 0.965 1.00 23.92 46 GLU B N 1
ATOM 1169 C CA . GLU B 1 45 ? 18.765 36.424 2.411 1.00 25.57 46 GLU B CA 1
ATOM 1170 C C . GLU B 1 45 ? 18.316 35.087 2.975 1.00 25.72 46 GLU B C 1
ATOM 1171 O O . GLU B 1 45 ? 17.779 34.249 2.247 1.00 26.48 46 GLU B O 1
ATOM 1177 N N . THR B 1 46 ? 18.543 34.888 4.264 1.00 25.73 47 THR B N 1
ATOM 1178 C CA . THR B 1 46 ? 18.242 33.605 4.876 1.00 26.08 47 THR B CA 1
ATOM 1179 C C . THR B 1 46 ? 16.771 33.481 5.242 1.00 27.53 47 THR B C 1
ATOM 1180 O O . THR B 1 46 ? 16.258 32.372 5.250 1.00 28.43 47 THR B O 1
ATOM 1184 N N . LYS B 1 47 ? 16.129 34.601 5.591 1.00 28.95 48 LYS B N 1
ATOM 1185 C CA . LYS B 1 47 ? 14.682 34.646 5.843 1.00 31.73 48 LYS B CA 1
ATOM 1186 C C . LYS B 1 47 ? 13.873 35.573 4.893 1.00 32.54 48 LYS B C 1
ATOM 1187 O O . LYS B 1 47 ? 12.664 35.358 4.679 1.00 34.09 48 LYS B O 1
ATOM 1193 N N . GLY B 1 48 ? 14.518 36.592 4.333 1.00 32.78 49 GLY B N 1
ATOM 1194 C CA . GLY B 1 48 ? 13.807 37.661 3.630 1.00 32.78 49 GLY B CA 1
ATOM 1195 C C . GLY B 1 48 ? 13.328 37.207 2.288 1.00 33.23 49 GLY B C 1
ATOM 1196 O O . GLY B 1 48 ? 13.655 36.104 1.849 1.00 33.84 49 GLY B O 1
ATOM 1197 N N . SER B 1 49 ? 12.574 38.057 1.602 1.00 33.50 50 SER B N 1
ATOM 1198 C CA . SER B 1 49 ? 11.905 37.619 0.382 1.00 33.86 50 SER B CA 1
ATOM 1199 C C . SER B 1 49 ? 12.828 37.546 -0.821 1.00 33.81 50 SER B C 1
ATOM 1200 O O . SER B 1 49 ? 12.387 37.169 -1.914 1.00 33.53 50 SER B O 1
ATOM 1203 N N . ALA B 1 50 ? 14.109 37.889 -0.649 1.00 32.98 51 ALA B N 1
ATOM 1204 C CA . ALA B 1 50 ? 15.044 37.698 -1.763 1.00 32.95 51 ALA B CA 1
ATOM 1205 C C . ALA B 1 50 ? 15.204 36.205 -2.046 1.00 32.52 51 ALA B C 1
ATOM 1206 O O . ALA B 1 50 ? 15.530 35.830 -3.183 1.00 33.98 51 ALA B O 1
ATOM 1208 N N . GLY B 1 51 ? 14.976 35.367 -1.024 1.00 31.43 52 GLY B N 1
ATOM 1209 C CA . GLY B 1 51 ? 15.232 33.913 -1.119 1.00 30.33 52 GLY B CA 1
ATOM 1210 C C . GLY B 1 51 ? 16.687 33.522 -0.821 1.00 30.04 52 GLY B C 1
ATOM 1211 O O . GLY B 1 51 ? 17.612 34.359 -0.942 1.00 29.91 52 GLY B O 1
ATOM 1212 N N . LYS B 1 52 ? 16.892 32.256 -0.461 1.00 28.91 53 LYS B N 1
ATOM 1213 C CA . LYS B 1 52 ? 18.229 31.705 -0.141 1.00 28.92 53 LYS B CA 1
ATOM 1214 C C . LYS B 1 52 ? 19.168 31.493 -1.311 1.00 28.84 53 LYS B C 1
ATOM 1215 O O . LYS B 1 52 ? 20.368 31.320 -1.116 1.00 27.72 53 LYS B O 1
ATOM 1221 N N . ARG B 1 53 ? 18.614 31.484 -2.521 1.00 29.06 54 ARG B N 1
ATOM 1222 C CA . ARG B 1 53 ? 19.384 31.204 -3.699 1.00 30.16 54 ARG B CA 1
ATOM 1223 C C . ARG B 1 53 ? 18.845 32.048 -4.817 1.00 29.68 54 ARG B C 1
ATOM 1224 O O . ARG B 1 53 ? 17.645 32.043 -5.067 1.00 30.96 54 ARG B O 1
ATOM 1232 N N . ASN B 1 54 ? 19.729 32.734 -5.524 1.00 29.49 55 ASN B N 1
ATOM 1233 C CA . ASN B 1 54 ? 19.360 33.653 -6.586 1.00 30.25 55 ASN B CA 1
ATOM 1234 C C . ASN B 1 54 ? 20.411 33.456 -7.684 1.00 29.95 55 ASN B C 1
ATOM 1235 O O . ASN B 1 54 ? 21.522 33.980 -7.606 1.00 29.68 55 ASN B O 1
ATOM 1240 N N . GLY B 1 55 ? 20.102 32.614 -8.668 1.00 29.29 56 GLY B N 1
ATOM 1241 C CA . GLY B 1 55 ? 21.098 32.259 -9.685 1.00 29.17 56 GLY B CA 1
ATOM 1242 C C . GLY B 1 55 ? 22.360 31.575 -9.184 1.00 28.27 56 GLY B C 1
ATOM 1243 O O . GLY B 1 55 ? 22.293 30.480 -8.599 1.00 28.82 56 GLY B O 1
ATOM 1244 N N . ARG B 1 56 ? 23.515 32.213 -9.420 1.00 27.36 57 ARG B N 1
ATOM 1245 C CA . ARG B 1 56 ? 24.801 31.632 -8.973 1.00 26.64 57 ARG B CA 1
ATOM 1246 C C . ARG B 1 56 ? 25.157 31.923 -7.510 1.00 25.06 57 ARG B C 1
ATOM 1247 O O . ARG B 1 56 ? 26.213 31.517 -7.050 1.00 25.72 57 ARG B O 1
ATOM 1255 N N . VAL B 1 57 ? 24.280 32.612 -6.773 1.00 24.02 58 VAL B N 1
ATOM 1256 C CA . VAL B 1 57 ? 24.539 32.931 -5.369 1.00 22.99 58 VAL B CA 1
ATOM 1257 C C . VAL B 1 57 ? 23.588 32.191 -4.418 1.00 22.81 58 VAL B C 1
ATOM 1258 O O . VAL B 1 57 ? 22.417 32.050 -4.707 1.00 23.05 58 VAL B O 1
ATOM 1262 N N . SER B 1 58 ? 24.108 31.705 -3.293 1.00 22.10 59 SER B N 1
ATOM 1263 C CA . SER B 1 58 ? 23.302 31.209 -2.201 1.00 21.71 59 SER B CA 1
ATOM 1264 C C . SER B 1 58 ? 23.906 31.595 -0.850 1.00 21.87 59 SER B C 1
ATOM 1265 O O . SER B 1 58 ? 25.111 31.938 -0.769 1.00 21.13 59 SER B O 1
ATOM 1268 N N . ILE B 1 59 ? 23.060 31.483 0.180 1.00 22.28 60 ILE B N 1
ATOM 1269 C CA . ILE B 1 59 ? 23.340 31.819 1.579 1.00 22.12 60 ILE B CA 1
ATOM 1270 C C . ILE B 1 59 ? 22.857 30.669 2.463 1.00 23.88 60 ILE B C 1
ATOM 1271 O O . ILE B 1 59 ? 21.777 30.122 2.234 1.00 25.54 60 ILE B O 1
ATOM 1276 N N . ARG B 1 60 ? 23.661 30.287 3.449 1.00 24.75 61 ARG B N 1
ATOM 1277 C CA . ARG B 1 60 ? 23.296 29.288 4.474 1.00 26.51 61 ARG B CA 1
ATOM 1278 C C . ARG B 1 60 ? 23.794 29.725 5.831 1.00 26.58 61 ARG B C 1
ATOM 1279 O O . ARG B 1 60 ? 24.967 30.044 5.976 1.00 26.81 61 ARG B O 1
ATOM 1287 N N . ASP B 1 61 ? 22.908 29.734 6.827 1.00 26.14 62 ASP B N 1
ATOM 1288 C CA . ASP B 1 61 ? 23.241 30.239 8.174 1.00 27.04 62 ASP B CA 1
ATOM 1289 C C . ASP B 1 61 ? 23.666 29.095 9.075 1.00 28.37 62 ASP B C 1
ATOM 1290 O O . ASP B 1 61 ? 23.067 28.023 9.016 1.00 28.34 62 ASP B O 1
ATOM 1295 N N . SER B 1 62 ? 24.695 29.310 9.898 1.00 28.68 63 SER B N 1
ATOM 1296 C CA . SER B 1 62 ? 25.008 28.325 10.940 1.00 30.13 63 SER B CA 1
ATOM 1297 C C . SER B 1 62 ? 25.175 28.934 12.296 1.00 29.11 63 SER B C 1
ATOM 1298 O O . SER B 1 62 ? 26.293 29.186 12.714 1.00 28.08 63 SER B O 1
ATOM 1301 N N . PRO B 1 63 ? 24.041 29.161 12.993 1.00 29.71 64 PRO B N 1
ATOM 1302 C CA . PRO B 1 63 ? 23.975 29.795 14.295 1.00 30.06 64 PRO B CA 1
ATOM 1303 C C . PRO B 1 63 ? 24.862 29.099 15.307 1.00 30.60 64 PRO B C 1
ATOM 1304 O O . PRO B 1 63 ? 25.348 29.762 16.199 1.00 31.75 64 PRO B O 1
ATOM 1308 N N . ALA B 1 64 ? 25.123 27.795 15.146 1.00 30.69 65 ALA B N 1
ATOM 1309 C CA . ALA B 1 64 ? 26.068 27.106 16.072 1.00 30.13 65 ALA B CA 1
ATOM 1310 C C . ALA B 1 64 ? 27.507 27.632 15.965 1.00 30.10 65 ALA B C 1
ATOM 1311 O O . ALA B 1 64 ? 28.217 27.671 16.949 1.00 29.47 65 ALA B O 1
ATOM 1313 N N . ASN B 1 65 ? 27.922 28.084 14.774 1.00 30.03 66 ASN B N 1
ATOM 1314 C CA . ASN B 1 65 ? 29.249 28.680 14.586 1.00 29.61 66 ASN B CA 1
ATOM 1315 C C . ASN B 1 65 ? 29.201 30.199 14.499 1.00 28.62 66 ASN B C 1
ATOM 1316 O O . ASN B 1 65 ? 30.190 30.837 14.074 1.00 28.39 66 ASN B O 1
ATOM 1321 N N . LEU B 1 66 ? 28.046 30.756 14.874 1.00 25.88 67 LEU B N 1
ATOM 1322 C CA . LEU B 1 66 ? 27.812 32.195 14.852 1.00 24.99 67 LEU B CA 1
ATOM 1323 C C . LEU B 1 66 ? 28.312 32.836 13.548 1.00 24.60 67 LEU B C 1
ATOM 1324 O O . LEU B 1 66 ? 28.957 33.903 13.552 1.00 24.62 67 LEU B O 1
ATOM 1329 N N . SER B 1 67 ? 28.006 32.195 12.436 1.00 23.24 68 SER B N 1
ATOM 1330 C CA . SER B 1 67 ? 28.352 32.763 11.144 1.00 22.00 68 SER B CA 1
ATOM 1331 C C . SER B 1 67 ? 27.428 32.224 10.069 1.00 22.31 68 SER B C 1
ATOM 1332 O O . SER B 1 67 ? 26.719 31.280 10.282 1.00 21.49 68 SER B O 1
ATOM 1335 N N . PHE B 1 68 ? 27.421 32.867 8.917 1.00 21.35 69 PHE B N 1
ATOM 1336 C CA . PHE B 1 68 ? 26.709 32.355 7.779 1.00 20.84 69 PHE B CA 1
ATOM 1337 C C . PHE B 1 68 ? 27.657 32.465 6.610 1.00 21.44 69 PHE B C 1
ATOM 1338 O O . PHE B 1 68 ? 28.707 33.145 6.701 1.00 21.31 69 PHE B O 1
ATOM 1346 N N . THR B 1 69 ? 27.336 31.747 5.540 1.00 20.71 70 THR B N 1
ATOM 1347 C CA . THR B 1 69 ? 28.233 31.572 4.420 1.00 19.32 70 THR B CA 1
ATOM 1348 C C . THR B 1 69 ? 27.527 31.913 3.139 1.00 18.62 70 THR B C 1
ATOM 1349 O O . THR B 1 69 ? 26.452 31.423 2.852 1.00 20.21 70 THR B O 1
ATOM 1353 N N . VAL B 1 70 ? 28.125 32.778 2.363 1.00 17.44 71 VAL B N 1
ATOM 1354 C CA . VAL B 1 70 ? 27.644 33.060 1.034 1.00 16.84 71 VAL B CA 1
ATOM 1355 C C . VAL B 1 70 ? 28.515 32.330 0.013 1.00 19.04 71 VAL B C 1
ATOM 1356 O O . VAL B 1 70 ? 29.744 32.431 0.068 1.00 19.67 71 VAL B O 1
ATOM 1360 N N . THR B 1 71 ? 27.886 31.576 -0.904 1.00 19.68 72 THR B N 1
ATOM 1361 C CA . THR B 1 71 ? 28.600 30.871 -1.978 1.00 20.07 72 THR B CA 1
ATOM 1362 C C . THR B 1 71 ? 28.336 31.489 -3.346 1.00 19.64 72 THR B C 1
ATOM 1363 O O . THR B 1 71 ? 27.192 31.732 -3.720 1.00 19.68 72 THR B O 1
ATOM 1367 N N . LEU B 1 72 ? 29.394 31.746 -4.095 1.00 20.28 73 LEU B N 1
ATOM 1368 C CA . LEU B 1 72 ? 29.297 32.177 -5.480 1.00 21.99 73 LEU B CA 1
ATOM 1369 C C . LEU B 1 72 ? 29.780 31.076 -6.375 1.00 22.02 73 LEU B C 1
ATOM 1370 O O . LEU B 1 72 ? 30.874 30.563 -6.160 1.00 20.65 73 LEU B O 1
ATOM 1375 N N . GLU B 1 73 ? 28.990 30.722 -7.399 1.00 24.01 74 GLU B N 1
ATOM 1376 C CA . GLU B 1 73 ? 29.400 29.677 -8.375 1.00 25.68 74 GLU B CA 1
ATOM 1377 C C . GLU B 1 73 ? 29.654 30.268 -9.714 1.00 25.84 74 GLU B C 1
ATOM 1378 O O . GLU B 1 73 ? 29.095 31.326 -10.023 1.00 26.13 74 GLU B O 1
ATOM 1384 N N B ASN B 1 74 ? 30.483 29.613 -10.530 0.38 26.10 75 ASN B N 1
ATOM 1385 N N C ASN B 1 74 ? 30.494 29.598 -10.513 0.62 26.07 75 ASN B N 1
ATOM 1386 C CA B ASN B 1 74 ? 30.731 30.069 -11.899 0.38 26.18 75 ASN B CA 1
ATOM 1387 C CA C ASN B 1 74 ? 30.797 30.031 -11.877 0.62 26.05 75 ASN B CA 1
ATOM 1388 C C B ASN B 1 74 ? 31.111 31.547 -11.945 0.38 25.61 75 ASN B C 1
ATOM 1389 C C C ASN B 1 74 ? 31.113 31.528 -11.935 0.62 25.54 75 ASN B C 1
ATOM 1390 O O B ASN B 1 74 ? 30.471 32.352 -12.630 0.38 25.23 75 ASN B O 1
ATOM 1391 O O C ASN B 1 74 ? 30.433 32.324 -12.591 0.62 24.52 75 ASN B O 1
ATOM 1400 N N . LEU B 1 75 ? 32.143 31.907 -11.187 1.00 25.23 76 LEU B N 1
ATOM 1401 C CA . LEU B 1 75 ? 32.529 33.315 -11.056 1.00 23.18 76 LEU B CA 1
ATOM 1402 C C . LEU B 1 75 ? 32.740 33.995 -12.379 1.00 22.38 76 LEU B C 1
ATOM 1403 O O . LEU B 1 75 ? 33.346 33.434 -13.287 1.00 21.92 76 LEU B O 1
ATOM 1408 N N . THR B 1 76 ? 32.331 35.250 -12.442 1.00 22.14 77 THR B N 1
ATOM 1409 C CA . THR B 1 76 ? 32.602 36.068 -13.604 1.00 22.86 77 THR B CA 1
ATOM 1410 C C . THR B 1 76 ? 33.362 37.289 -13.169 1.00 22.65 77 THR B C 1
ATOM 1411 O O . THR B 1 76 ? 33.349 37.630 -11.984 1.00 23.27 77 THR B O 1
ATOM 1415 N N . GLU B 1 77 ? 34.007 37.992 -14.081 1.00 21.85 78 GLU B N 1
ATOM 1416 C CA . GLU B 1 77 ? 34.636 39.272 -13.678 1.00 22.87 78 GLU B CA 1
ATOM 1417 C C . GLU B 1 77 ? 33.745 40.253 -12.915 1.00 22.41 78 GLU B C 1
ATOM 1418 O O . GLU B 1 77 ? 34.216 40.926 -11.995 1.00 22.13 78 GLU B O 1
ATOM 1424 N N . GLU B 1 78 ? 32.488 40.343 -13.337 1.00 21.53 79 GLU B N 1
ATOM 1425 C CA . GLU B 1 78 ? 31.519 41.268 -12.785 1.00 20.67 79 GLU B CA 1
ATOM 1426 C C . GLU B 1 78 ? 31.159 40.898 -11.348 1.00 18.71 79 GLU B C 1
ATOM 1427 O O . GLU B 1 78 ? 30.660 41.722 -10.634 1.00 19.77 79 GLU B O 1
ATOM 1433 N N . ASP B 1 79 ? 31.464 39.682 -10.914 1.00 18.86 80 ASP B N 1
ATOM 1434 C CA . ASP B 1 79 ? 31.198 39.255 -9.535 1.00 18.09 80 ASP B CA 1
ATOM 1435 C C . ASP B 1 79 ? 32.082 39.976 -8.516 1.00 18.28 80 ASP B C 1
ATOM 1436 O O . ASP B 1 79 ? 31.779 39.991 -7.325 1.00 19.33 80 ASP B O 1
ATOM 1441 N N . ALA B 1 80 ? 33.164 40.588 -8.983 1.00 18.83 81 ALA B N 1
ATOM 1442 C CA . ALA B 1 80 ? 34.126 41.180 -8.064 1.00 16.74 81 ALA B CA 1
ATOM 1443 C C . ALA B 1 80 ? 33.650 42.546 -7.616 1.00 17.73 81 ALA B C 1
ATOM 1444 O O . ALA B 1 80 ? 32.990 43.268 -8.379 1.00 17.33 81 ALA B O 1
ATOM 1446 N N . GLY B 1 81 ? 33.967 42.901 -6.365 1.00 16.37 82 GLY B N 1
ATOM 1447 C CA . GLY B 1 81 ? 33.610 44.188 -5.837 1.00 17.24 82 GLY B CA 1
ATOM 1448 C C . GLY B 1 81 ? 33.481 44.064 -4.340 1.00 16.69 82 GLY B C 1
ATOM 1449 O O . GLY B 1 81 ? 33.778 43.026 -3.768 1.00 18.06 82 GLY B O 1
ATOM 1450 N N . THR B 1 82 ? 33.024 45.132 -3.712 1.00 16.95 83 THR B N 1
ATOM 1451 C CA . THR B 1 82 ? 32.812 45.174 -2.294 1.00 17.22 83 THR B CA 1
ATOM 1452 C C . THR B 1 82 ? 31.350 44.847 -1.980 1.00 16.39 83 THR B C 1
ATOM 1453 O O . THR B 1 82 ? 30.432 45.472 -2.558 1.00 15.33 83 THR B O 1
ATOM 1457 N N . TYR B 1 83 ? 31.132 43.942 -1.026 1.00 14.83 84 TYR B N 1
ATOM 1458 C CA . TYR B 1 83 ? 29.795 43.566 -0.634 1.00 13.68 84 TYR B CA 1
ATOM 1459 C C . TYR B 1 83 ? 29.657 43.733 0.893 1.00 13.09 84 TYR B C 1
ATOM 1460 O O . TYR B 1 83 ? 30.657 43.754 1.635 1.00 13.12 84 TYR B O 1
ATOM 1469 N N . TRP B 1 84 ? 28.419 43.774 1.360 1.00 14.10 85 TRP B N 1
ATOM 1470 C CA . TRP B 1 84 ? 28.157 43.652 2.809 1.00 15.48 85 TRP B CA 1
ATOM 1471 C C . TRP B 1 84 ? 27.524 42.338 3.136 1.00 16.20 85 TRP B C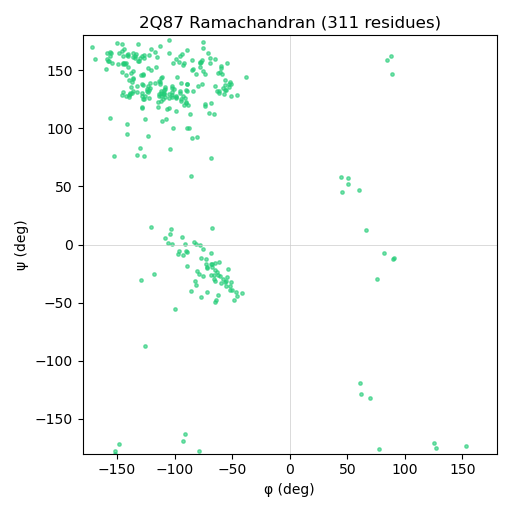 1
ATOM 1472 O O . TRP B 1 84 ? 26.574 41.947 2.511 1.00 17.71 85 TRP B O 1
ATOM 1483 N N . CYS B 1 85 ? 28.050 41.702 4.150 1.00 17.49 86 CYS B N 1
ATOM 1484 C CA . CYS B 1 85 ? 27.323 40.656 4.826 1.00 19.97 86 CYS B CA 1
ATOM 1485 C C . CYS B 1 85 ? 26.575 41.378 5.920 1.00 19.27 86 CYS B C 1
ATOM 1486 O O . CYS B 1 85 ? 27.192 41.995 6.764 1.00 21.35 86 CYS B O 1
ATOM 1489 N N . GLY B 1 86 ? 25.261 41.282 5.938 1.00 18.22 87 GLY B N 1
ATOM 1490 C CA . GLY B 1 86 ? 24.459 42.057 6.886 1.00 18.04 87 GLY B CA 1
ATOM 1491 C C . GLY B 1 86 ? 23.603 41.236 7.822 1.00 17.72 87 GLY B C 1
ATOM 1492 O O . GLY B 1 86 ? 23.135 40.106 7.471 1.00 16.03 87 GLY B O 1
ATOM 1493 N N . VAL B 1 87 ? 23.380 41.791 9.003 1.00 18.74 88 VAL B N 1
ATOM 1494 C CA . VAL B 1 87 ? 22.401 41.212 9.930 1.00 20.04 88 VAL B CA 1
ATOM 1495 C C . VAL B 1 87 ? 21.264 42.183 10.018 1.00 21.09 88 VAL B C 1
ATOM 1496 O O . VAL B 1 87 ? 21.481 43.357 10.346 1.00 19.49 88 VAL B O 1
ATOM 1500 N N . ASP B 1 88 ? 20.063 41.709 9.719 1.00 22.78 89 ASP B N 1
ATOM 1501 C CA . ASP B 1 88 ? 18.890 42.577 9.641 1.00 25.52 89 ASP B CA 1
ATOM 1502 C C . ASP B 1 88 ? 18.335 42.722 11.055 1.00 26.52 89 ASP B C 1
ATOM 1503 O O . ASP B 1 88 ? 17.571 41.881 11.507 1.00 26.87 89 ASP B O 1
ATOM 1508 N N . THR B 1 89 ? 18.779 43.749 11.772 1.00 27.39 90 THR B N 1
ATOM 1509 C CA . THR B 1 89 ? 18.360 43.949 13.159 1.00 28.78 90 THR B CA 1
ATOM 1510 C C . THR B 1 89 ? 17.106 44.819 13.190 1.00 30.07 90 THR B C 1
ATOM 1511 O O . THR B 1 89 ? 17.129 45.951 12.672 1.00 31.05 90 THR B O 1
ATOM 1515 N N . PRO B 1 90 ? 16.015 44.296 13.793 1.00 31.61 91 PRO B N 1
ATOM 1516 C CA . PRO B 1 90 ? 14.724 44.989 13.907 1.00 32.68 91 PRO B CA 1
ATOM 1517 C C . PRO B 1 90 ? 14.703 45.883 15.141 1.00 33.61 91 PRO B C 1
ATOM 1518 O O . PRO B 1 90 ? 13.885 45.663 16.063 1.00 35.88 91 PRO B O 1
ATOM 1522 N N . TRP B 1 91 ? 15.643 46.817 15.182 1.00 31.92 92 TRP B N 1
ATOM 1523 C CA . TRP B 1 91 ? 15.623 47.953 16.100 1.00 31.07 92 TRP B CA 1
ATOM 1524 C C . TRP B 1 91 ? 16.446 49.097 15.555 1.00 30.84 92 TRP B C 1
ATOM 1525 O O . TRP B 1 91 ? 17.193 48.932 14.587 1.00 30.05 92 TRP B O 1
ATOM 1536 N N . LEU B 1 92 ? 16.266 50.276 16.151 1.00 30.50 93 LEU B N 1
ATOM 1537 C CA . LEU B 1 92 ? 16.953 51.491 15.716 1.00 30.91 93 LEU B CA 1
ATOM 1538 C C . LEU B 1 92 ? 18.464 51.400 15.910 1.00 30.65 93 LEU B C 1
ATOM 1539 O O . LEU B 1 92 ? 18.930 50.928 16.946 1.00 31.17 93 LEU B O 1
ATOM 1544 N N . GLN B 1 93 ? 19.248 51.828 14.928 1.00 29.89 94 GLN B N 1
ATOM 1545 C CA . GLN B 1 93 ? 20.702 51.825 15.122 1.00 30.54 94 GLN B CA 1
ATOM 1546 C C . GLN B 1 93 ? 21.306 53.021 14.487 1.00 29.23 94 GLN B C 1
ATOM 1547 O O . GLN B 1 93 ? 21.079 53.273 13.322 1.00 29.03 94 GLN B O 1
ATOM 1553 N N . ASP B 1 94 ? 22.101 53.745 15.252 1.00 27.95 95 ASP B N 1
ATOM 1554 C CA . ASP B 1 94 ? 22.621 55.005 14.780 1.00 27.23 95 ASP B CA 1
ATOM 1555 C C . ASP B 1 94 ? 23.549 54.837 13.592 1.00 26.49 95 ASP B C 1
ATOM 1556 O O . ASP B 1 94 ? 23.796 55.797 12.889 1.00 25.53 95 ASP B O 1
ATOM 1561 N N . PHE B 1 95 ? 24.105 53.637 13.424 1.00 25.59 96 PHE B N 1
ATOM 1562 C CA . PHE B 1 95 ? 25.045 53.377 12.325 1.00 25.11 96 PHE B CA 1
ATOM 1563 C C . PHE B 1 95 ? 24.527 52.252 11.395 1.00 25.33 96 PHE B C 1
ATOM 1564 O O . PHE B 1 95 ? 25.278 51.666 10.572 1.00 24.27 96 PHE B O 1
ATOM 1572 N N . HIS B 1 96 ? 23.230 51.963 11.552 1.00 25.38 97 HIS B N 1
ATOM 1573 C CA . HIS B 1 96 ? 22.531 51.008 10.707 1.00 23.60 97 HIS B CA 1
ATOM 1574 C C . HIS B 1 96 ? 22.853 49.582 11.111 1.00 22.79 97 HIS B C 1
ATOM 1575 O O . HIS B 1 96 ? 23.525 49.340 12.121 1.00 21.09 97 HIS B O 1
ATOM 1582 N N . ASP B 1 97 ? 22.316 48.659 10.325 1.00 20.46 98 ASP B N 1
ATOM 1583 C CA . ASP B 1 97 ? 22.513 47.214 10.540 1.00 19.91 98 ASP B CA 1
ATOM 1584 C C . ASP B 1 97 ? 23.986 46.898 10.670 1.00 19.70 98 ASP B C 1
ATOM 1585 O O . ASP B 1 97 ? 24.778 47.440 9.886 1.00 19.05 98 ASP B O 1
ATOM 1590 N N . PRO B 1 98 ? 24.350 45.986 11.596 1.00 17.85 99 PRO B N 1
ATOM 1591 C CA . PRO B 1 98 ? 25.725 45.519 11.679 1.00 18.33 99 PRO B CA 1
ATOM 1592 C C . PRO B 1 98 ? 26.099 44.845 10.382 1.00 18.03 99 PRO B C 1
ATOM 1593 O O . PRO B 1 98 ? 25.329 43.984 9.884 1.00 18.37 99 PRO B O 1
ATOM 1597 N N . VAL B 1 99 ? 27.240 45.218 9.798 1.00 17.93 100 VAL B N 1
ATOM 1598 C CA . VAL B 1 99 ? 27.643 44.546 8.539 1.00 17.72 100 VAL B CA 1
ATOM 1599 C C . VAL B 1 99 ? 29.105 44.225 8.625 1.00 17.35 100 VAL B C 1
ATOM 1600 O O . VAL B 1 99 ? 29.880 44.973 9.258 1.00 17.04 100 VAL B O 1
ATOM 1604 N N . VAL B 1 100 ? 29.495 43.155 7.965 1.00 17.69 101 VAL B N 1
ATOM 1605 C CA . VAL B 1 100 ? 30.900 42.797 7.759 1.00 17.23 101 VAL B CA 1
ATOM 1606 C C . VAL B 1 100 ? 31.183 43.007 6.274 1.00 16.89 101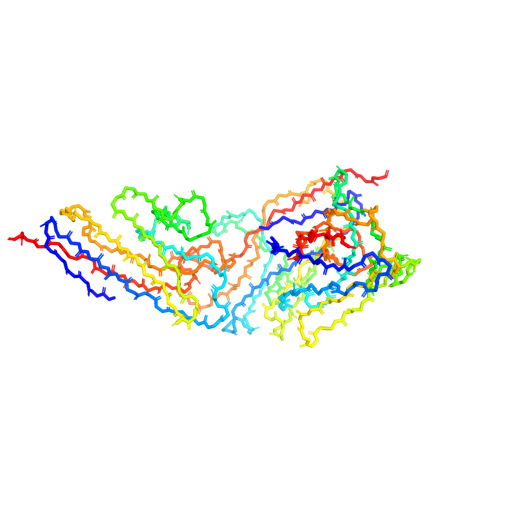 VAL B C 1
ATOM 1607 O O . VAL B 1 100 ? 30.465 42.497 5.392 1.00 17.68 101 VAL B O 1
ATOM 1611 N N . GLU B 1 101 ? 32.212 43.809 6.008 1.00 15.60 102 GLU B N 1
ATOM 1612 C CA . GLU B 1 101 ? 32.509 44.206 4.605 1.00 15.29 102 GLU B CA 1
ATOM 1613 C C . GLU B 1 101 ? 33.470 43.211 3.965 1.00 16.08 102 GLU B C 1
ATOM 1614 O O . GLU B 1 101 ? 34.488 42.857 4.547 1.00 16.08 102 GLU B O 1
ATOM 1620 N N . VAL B 1 102 ? 33.152 42.763 2.745 1.00 15.72 103 VAL B N 1
ATOM 1621 C CA . VAL B 1 102 ? 33.912 41.688 2.068 1.00 16.92 103 VAL B CA 1
ATOM 1622 C C . VAL B 1 102 ? 34.289 42.235 0.703 1.00 16.24 103 VAL B C 1
ATOM 1623 O O . VAL B 1 102 ? 33.432 42.669 -0.064 1.00 15.00 103 VAL B O 1
ATOM 1627 N N . GLU B 1 103 ? 35.580 42.205 0.423 1.00 16.19 104 GLU B N 1
ATOM 1628 C CA . GLU B 1 103 ? 36.083 42.393 -0.933 1.00 17.52 104 GLU B CA 1
ATOM 1629 C C . GLU B 1 103 ? 36.147 41.067 -1.662 1.00 17.56 104 GLU B C 1
ATOM 1630 O O . GLU B 1 103 ? 36.832 40.178 -1.216 1.00 17.51 104 GLU B O 1
ATOM 1636 N N . VAL B 1 104 ? 35.423 40.959 -2.774 1.00 16.47 105 VAL B N 1
ATOM 1637 C CA . VAL B 1 104 ? 35.428 39.788 -3.637 1.00 17.03 105 VAL B CA 1
ATOM 1638 C C . VAL B 1 104 ? 36.296 40.091 -4.856 1.00 16.79 105 VAL B C 1
ATOM 1639 O O . VAL B 1 104 ? 36.130 41.124 -5.510 1.00 17.37 105 VAL B O 1
ATOM 1643 N N . SER B 1 105 ? 37.257 39.220 -5.122 1.00 16.20 106 SER B N 1
ATOM 1644 C CA . SER B 1 105 ? 38.140 39.427 -6.284 1.00 16.58 106 SER B CA 1
ATOM 1645 C C . SER B 1 105 ? 38.062 38.205 -7.190 1.00 16.51 106 SER B C 1
ATOM 1646 O O . SER B 1 105 ? 37.839 37.069 -6.738 1.00 16.01 106 SER B O 1
ATOM 1649 N N . VAL B 1 106 ? 38.289 38.441 -8.476 1.00 16.05 107 VAL B N 1
ATOM 1650 C CA . VAL B 1 106 ? 38.237 37.321 -9.430 1.00 17.54 107 VAL B CA 1
ATOM 1651 C C . VAL B 1 106 ? 39.516 37.398 -10.195 1.00 17.88 107 VAL B C 1
ATOM 1652 O O . VAL B 1 106 ? 39.893 38.471 -10.652 1.00 20.65 107 VAL B O 1
ATOM 1656 N N . PHE B 1 107 ? 40.220 36.285 -10.309 1.00 17.69 108 PHE B N 1
ATOM 1657 C CA . PHE B 1 107 ? 41.503 36.247 -11.018 1.00 20.23 108 PHE B CA 1
ATOM 1658 C C . PHE B 1 107 ? 41.417 35.325 -12.242 1.00 22.01 108 PHE B C 1
ATOM 1659 O O . PHE B 1 107 ? 40.435 34.614 -12.374 1.00 20.75 108 PHE B O 1
ATOM 1667 N N . PRO B 1 108 ? 42.403 35.402 -13.172 1.00 24.30 109 PRO B N 1
ATOM 1668 C CA . PRO B 1 108 ? 42.243 34.563 -14.383 1.00 25.93 109 PRO B CA 1
ATOM 1669 C C . PRO B 1 108 ? 42.208 33.078 -14.114 1.00 28.37 109 PRO B C 1
ATOM 1670 O O . PRO B 1 108 ? 42.875 32.588 -13.190 1.00 28.43 109 PRO B O 1
ATOM 1674 N N . ALA B 1 109 ? 41.428 32.399 -14.958 1.00 31.73 110 ALA B N 1
ATOM 1675 C CA . ALA B 1 109 ? 41.001 30.986 -14.856 1.00 35.43 110 ALA B CA 1
ATOM 1676 C C . ALA B 1 109 ? 41.987 29.825 -15.003 1.00 38.08 110 ALA B C 1
ATOM 1677 O O . ALA B 1 109 ? 41.531 28.705 -15.222 1.00 39.94 110 ALA B O 1
ATOM 1679 N N . SER B 1 110 ? 43.298 30.046 -14.941 1.00 40.11 111 SER B N 1
ATOM 1680 C CA . SER B 1 110 ? 44.283 28.921 -14.852 1.00 41.67 111 SER B CA 1
ATOM 1681 C C . SER B 1 110 ? 44.325 28.031 -16.095 1.00 41.99 111 SER B C 1
ATOM 1682 O O . SER B 1 110 ? 44.971 28.384 -17.077 1.00 43.10 111 SER B O 1
ATOM 1685 N N . ARG C 1 4 ? 31.083 56.335 31.174 1.00 36.49 5 ARG C N 1
ATOM 1686 C CA . ARG C 1 4 ? 31.927 56.607 32.389 1.00 37.00 5 ARG C CA 1
ATOM 1687 C C . ARG C 1 4 ? 32.452 58.012 32.370 1.00 36.38 5 ARG C C 1
ATOM 1688 O O . ARG C 1 4 ? 32.665 58.595 31.319 1.00 36.92 5 ARG C O 1
ATOM 1696 N N . THR C 1 5 ? 32.711 58.567 33.532 1.00 35.52 6 THR C N 1
ATOM 1697 C CA . THR C 1 5 ? 33.224 59.918 33.534 1.00 34.97 6 THR C CA 1
ATOM 1698 C C . THR C 1 5 ? 34.568 59.980 34.269 1.00 33.77 6 THR C C 1
ATOM 1699 O O . THR C 1 5 ? 34.722 59.326 35.261 1.00 34.05 6 THR C O 1
ATOM 1703 N N . VAL C 1 6 ? 35.556 60.698 33.730 1.00 31.94 7 VAL C N 1
ATOM 1704 C CA . VAL C 1 6 ? 36.894 60.777 34.336 1.00 31.47 7 VAL C CA 1
ATOM 1705 C C . VAL C 1 6 ? 37.343 62.234 34.241 1.00 29.63 7 VAL C C 1
ATOM 1706 O O . VAL C 1 6 ? 36.937 62.948 33.333 1.00 28.92 7 VAL C O 1
ATOM 1710 N N . ALA C 1 7 ? 38.112 62.692 35.220 1.00 27.74 8 ALA C N 1
ATOM 1711 C CA . ALA C 1 7 ? 38.556 64.090 35.262 1.00 26.31 8 ALA C CA 1
ATOM 1712 C C . ALA C 1 7 ? 39.997 64.201 35.713 1.00 25.32 8 ALA C C 1
ATOM 1713 O O . ALA C 1 7 ? 40.413 63.496 36.628 1.00 26.09 8 ALA C O 1
ATOM 1715 N N . GLY C 1 8 ? 40.753 65.115 35.115 1.00 25.06 9 GLY C N 1
ATOM 1716 C CA . GLY C 1 8 ? 42.092 65.455 35.652 1.00 24.07 9 GLY C CA 1
ATOM 1717 C C . GLY C 1 8 ? 42.415 66.915 35.439 1.00 23.73 9 GLY C C 1
ATOM 1718 O O . GLY C 1 8 ? 41.738 67.569 34.667 1.00 23.00 9 GLY C O 1
ATOM 1719 N N . PRO C 1 9 ? 43.461 67.445 36.116 1.00 23.48 10 PRO C N 1
ATOM 1720 C CA . PRO C 1 9 ? 43.800 68.834 35.951 1.00 22.81 10 PRO C CA 1
ATOM 1721 C C . PRO C 1 9 ? 44.676 69.081 34.728 1.00 22.88 10 PRO C C 1
ATOM 1722 O O . PRO C 1 9 ? 45.453 68.205 34.336 1.00 22.41 10 PRO C O 1
ATOM 1726 N N . VAL C 1 10 ? 44.548 70.278 34.151 1.00 22.87 11 VAL C N 1
ATOM 1727 C CA . VAL C 1 10 ? 45.518 70.796 33.172 1.00 23.16 11 VAL C CA 1
ATOM 1728 C C . VAL C 1 10 ? 46.919 70.565 33.682 1.00 22.97 11 VAL C C 1
ATOM 1729 O O . VAL C 1 10 ? 47.233 70.842 34.855 1.00 23.83 11 VAL C O 1
ATOM 1733 N N . GLY C 1 11 ? 47.751 69.953 32.837 1.00 23.24 12 GLY C N 1
ATOM 1734 C CA . GLY C 1 11 ? 49.134 69.782 33.126 1.00 21.20 12 GLY C CA 1
ATOM 1735 C C . GLY C 1 11 ? 49.353 68.468 33.835 1.00 21.39 12 GLY C C 1
ATOM 1736 O O . GLY C 1 11 ? 50.495 68.049 34.009 1.00 21.75 12 GLY C O 1
ATOM 1737 N N . GLY C 1 12 ? 48.250 67.858 34.272 1.00 20.42 13 GLY C N 1
ATOM 1738 C CA . GLY C 1 12 ? 48.285 66.608 34.983 1.00 19.93 13 GLY C CA 1
ATOM 1739 C C . GLY C 1 12 ? 48.122 65.484 33.984 1.00 19.87 13 GLY C C 1
ATOM 1740 O O . GLY C 1 12 ? 48.195 65.662 32.774 1.00 19.76 13 GLY C O 1
ATOM 1741 N N . SER C 1 13 ? 47.905 64.304 34.495 1.00 19.95 14 SER C N 1
ATOM 1742 C CA . SER C 1 13 ? 47.712 63.156 33.644 1.00 21.05 14 SER C CA 1
ATOM 1743 C C . SER C 1 13 ? 46.456 62.395 34.082 1.00 20.52 14 SER C C 1
ATOM 1744 O O . SER C 1 13 ? 45.932 62.563 35.173 1.00 18.29 14 SER C O 1
ATOM 1747 N N . LEU C 1 14 ? 45.937 61.584 33.184 1.00 20.40 15 LEU C N 1
ATOM 1748 C CA . LEU C 1 14 ? 44.799 60.738 33.517 1.00 21.17 15 LEU C CA 1
ATOM 1749 C C . LEU C 1 14 ? 44.968 59.407 32.834 1.00 21.44 15 LEU C C 1
ATOM 1750 O O . LEU C 1 14 ? 45.458 59.331 31.718 1.00 21.18 15 LEU C O 1
ATOM 1755 N N . SER C 1 15 ? 44.514 58.353 33.493 1.00 21.20 16 SER C N 1
ATOM 1756 C CA . SER C 1 15 ? 44.432 57.071 32.828 1.00 21.83 16 SER C CA 1
ATOM 1757 C C . SER C 1 15 ? 43.037 56.489 33.037 1.00 21.98 16 SER C C 1
ATOM 1758 O O . SER C 1 15 ? 42.379 56.766 34.050 1.00 21.01 16 SER C O 1
ATOM 1761 N N . VAL C 1 16 ? 42.567 55.781 32.012 1.00 22.58 17 VAL C N 1
ATOM 1762 C CA . VAL C 1 16 ? 41.279 55.081 32.017 1.00 23.74 17 VAL C CA 1
ATOM 1763 C C . VAL C 1 16 ? 41.512 53.592 31.746 1.00 23.48 17 VAL C C 1
ATOM 1764 O O . VAL C 1 16 ? 42.078 53.236 30.737 1.00 22.92 17 VAL C O 1
ATOM 1768 N N . GLN C 1 17 ? 41.013 52.733 32.622 1.00 23.76 18 GLN C N 1
ATOM 1769 C CA . GLN C 1 17 ? 41.109 51.307 32.376 1.00 25.18 18 GLN C CA 1
ATOM 1770 C C . GLN C 1 17 ? 39.787 50.791 31.788 1.00 25.05 18 GLN C C 1
ATOM 1771 O O . GLN C 1 17 ? 38.720 51.064 32.325 1.00 24.90 18 GLN C O 1
ATOM 1777 N N . CYS C 1 18 ? 39.866 50.102 30.656 1.00 25.14 19 CYS C N 1
ATOM 1778 C CA . CYS C 1 18 ? 38.703 49.586 29.992 1.00 27.20 19 CYS C CA 1
ATOM 1779 C C . CYS C 1 18 ? 38.731 48.055 30.012 1.00 28.04 19 CYS C C 1
ATOM 1780 O O . CYS C 1 18 ? 39.664 47.477 29.489 1.00 27.49 19 CYS C O 1
ATOM 1783 N N . PRO C 1 19 ? 37.727 47.397 30.659 1.00 29.70 20 PRO C N 1
ATOM 1784 C CA . PRO C 1 19 ? 37.712 45.912 30.713 1.00 31.09 20 PRO C CA 1
ATOM 1785 C C . PRO C 1 19 ? 37.087 45.282 29.497 1.00 31.84 20 PRO C C 1
ATOM 1786 O O . PRO C 1 19 ? 36.317 45.928 28.798 1.00 33.03 20 PRO C O 1
ATOM 1790 N N . TYR C 1 20 ? 37.412 44.015 29.251 1.00 33.00 21 TYR C N 1
ATOM 1791 C CA . TYR C 1 20 ? 36.808 43.282 28.128 1.00 32.95 21 TYR C CA 1
ATOM 1792 C C . TYR C 1 20 ? 36.722 41.803 28.457 1.00 34.73 21 TYR C C 1
ATOM 1793 O O . TYR C 1 20 ? 37.262 41.360 29.462 1.00 34.58 21 TYR C O 1
ATOM 1802 N N . GLU C 1 21 ? 36.070 41.041 27.592 1.00 36.95 22 GLU C N 1
ATOM 1803 C CA . GLU C 1 21 ? 35.812 39.617 27.864 1.00 38.71 22 GLU C CA 1
ATOM 1804 C C . GLU C 1 21 ? 36.912 38.733 27.295 1.00 39.33 22 GLU C C 1
ATOM 1805 O O . GLU C 1 21 ? 37.588 39.138 26.349 1.00 38.33 22 GLU C O 1
ATOM 1811 N N . LYS C 1 22 ? 37.093 37.524 27.854 1.00 40.56 23 LYS C N 1
ATOM 1812 C CA . LYS C 1 22 ? 38.223 36.633 27.440 1.00 41.88 23 LYS C CA 1
ATOM 1813 C C . LYS C 1 22 ? 38.486 36.424 25.944 1.00 41.29 23 LYS C C 1
ATOM 1814 O O . LYS C 1 22 ? 39.646 36.414 25.519 1.00 41.37 23 LYS C O 1
ATOM 1820 N N . GLU C 1 23 ? 37.435 36.269 25.148 1.00 41.34 24 GLU C N 1
ATOM 1821 C CA . GLU C 1 23 ? 37.607 36.070 23.691 1.00 41.50 24 GLU C CA 1
ATOM 1822 C C . GLU C 1 23 ? 38.207 37.271 22.998 1.00 41.10 24 GLU C C 1
ATOM 1823 O O . GLU C 1 23 ? 38.679 37.146 21.885 1.00 41.02 24 GLU C O 1
ATOM 1829 N N . HIS C 1 24 ? 38.203 38.424 23.674 1.00 40.92 25 HIS C N 1
ATOM 1830 C CA . HIS C 1 24 ? 38.731 39.682 23.129 1.00 40.27 25 HIS C CA 1
ATOM 1831 C C . HIS C 1 24 ? 40.212 39.900 23.402 1.00 40.41 25 HIS C C 1
ATOM 1832 O O . HIS C 1 24 ? 40.786 40.850 22.888 1.00 39.40 25 HIS C O 1
ATOM 1839 N N . ARG C 1 25 ? 40.827 39.017 24.202 1.00 40.47 26 ARG C N 1
ATOM 1840 C CA . ARG C 1 25 ? 42.245 39.152 24.582 1.00 40.66 26 ARG C CA 1
ATOM 1841 C C . ARG C 1 25 ? 43.203 39.582 23.466 1.00 39.78 26 ARG C C 1
ATOM 1842 O O . ARG C 1 25 ? 44.099 40.392 23.711 1.00 39.73 26 ARG C O 1
ATOM 1850 N N . THR C 1 26 ? 43.043 39.030 22.256 1.00 38.88 27 THR C N 1
ATOM 1851 C CA . THR C 1 26 ? 44.035 39.255 21.193 1.00 37.19 27 THR C CA 1
ATOM 1852 C C . THR C 1 26 ? 43.602 40.271 20.168 1.00 35.66 27 THR C C 1
ATOM 1853 O O . THR C 1 26 ? 44.344 40.549 19.224 1.00 35.95 27 THR C O 1
ATOM 1857 N N . LEU C 1 27 ? 42.412 40.832 20.345 1.00 33.33 28 LEU C N 1
ATOM 1858 C CA . LEU C 1 27 ? 41.900 41.793 19.384 1.00 31.09 28 LEU C CA 1
ATOM 1859 C C . LEU C 1 27 ? 42.574 43.139 19.536 1.00 29.38 28 LEU C C 1
ATOM 1860 O O . LEU C 1 27 ? 43.172 43.426 20.577 1.00 29.11 28 LEU C O 1
ATOM 1865 N N . ASN C 1 28 ? 42.510 43.933 18.473 1.00 26.96 29 ASN C N 1
ATOM 1866 C CA . ASN C 1 28 ? 42.947 45.311 18.485 1.00 25.44 29 ASN C CA 1
ATOM 1867 C C . ASN C 1 28 ? 42.122 46.109 19.504 1.00 24.70 29 ASN C C 1
ATOM 1868 O O . ASN C 1 28 ? 40.886 45.983 19.534 1.00 23.53 29 ASN C O 1
ATOM 1873 N N . LYS C 1 29 ? 42.802 46.900 20.349 1.00 23.63 30 LYS C N 1
ATOM 1874 C CA . LYS C 1 29 ? 42.131 47.745 21.354 1.00 21.69 30 LYS C CA 1
ATOM 1875 C C . LYS C 1 29 ? 42.387 49.183 20.939 1.00 20.12 30 LYS C C 1
ATOM 1876 O O . LYS C 1 29 ? 43.462 49.473 20.515 1.00 19.32 30 LYS C O 1
ATOM 1882 N N . TYR C 1 30 ? 41.420 50.096 21.052 1.00 18.86 31 TYR C N 1
ATOM 1883 C CA . TYR C 1 30 ? 41.646 51.435 20.536 1.00 18.65 31 TYR C CA 1
ATOM 1884 C C . TYR C 1 30 ? 40.965 52.526 21.384 1.00 19.00 31 TYR C C 1
ATOM 1885 O O . TYR C 1 30 ? 40.164 52.226 22.310 1.00 19.50 31 TYR C O 1
ATOM 1894 N N . TRP C 1 31 ? 41.271 53.791 21.052 1.00 18.52 32 TRP C N 1
ATOM 1895 C CA . TRP C 1 31 ? 40.749 54.960 21.728 1.00 19.01 32 TRP C CA 1
ATOM 1896 C C . TRP C 1 31 ? 40.450 55.913 20.648 1.00 19.22 32 TRP C C 1
ATOM 1897 O O . TRP C 1 31 ? 41.292 56.120 19.786 1.00 20.28 32 TRP C O 1
ATOM 1908 N N . CYS C 1 32 ? 39.241 56.477 20.650 1.00 18.95 33 CYS C N 1
ATOM 1909 C CA . CYS C 1 32 ? 38.852 57.427 19.609 1.00 19.42 33 CYS C CA 1
ATOM 1910 C C . CYS C 1 32 ? 37.713 58.313 20.064 1.00 19.63 33 CYS C C 1
ATOM 1911 O O . CYS C 1 32 ? 37.002 57.992 21.007 1.00 18.05 33 CYS C O 1
ATOM 1914 N N . ARG C 1 33 ? 37.543 59.455 19.411 1.00 20.58 34 ARG C N 1
ATOM 1915 C CA . ARG C 1 33 ? 36.314 60.151 19.584 1.00 21.54 34 ARG C CA 1
ATOM 1916 C C . ARG C 1 33 ? 35.197 59.508 18.767 1.00 22.58 34 ARG C C 1
ATOM 1917 O O . ARG C 1 33 ? 35.495 58.897 17.746 1.00 21.46 34 ARG C O 1
ATOM 1925 N N . PRO C 1 34 ? 33.920 59.641 19.209 1.00 22.77 35 PRO C N 1
ATOM 1926 C CA . PRO C 1 34 ? 32.796 59.038 18.458 1.00 23.35 35 PRO C CA 1
ATOM 1927 C C . PRO C 1 34 ? 32.697 59.680 17.085 1.00 23.50 35 PRO C C 1
ATOM 1928 O O . PRO C 1 34 ? 32.814 60.938 16.964 1.00 23.05 35 PRO C O 1
ATOM 1932 N N . PRO C 1 35 ? 32.577 58.835 16.037 1.00 24.02 36 PRO C N 1
ATOM 1933 C CA . PRO C 1 35 ? 32.631 59.278 14.638 1.00 23.92 36 PRO C CA 1
ATOM 1934 C C . PRO C 1 35 ? 31.304 59.686 14.002 1.00 24.50 36 PRO C C 1
ATOM 1935 O O . PRO C 1 35 ? 30.234 59.440 14.555 1.00 22.45 36 PRO C O 1
ATOM 1939 N N . GLN C 1 36 ? 31.407 60.319 12.837 1.00 25.94 37 GLN C N 1
ATOM 1940 C CA . GLN C 1 36 ? 30.235 60.653 12.017 1.00 27.69 37 GLN C CA 1
ATOM 1941 C C . GLN C 1 36 ? 30.249 59.731 10.805 1.00 27.38 37 GLN C C 1
ATOM 1942 O O . GLN C 1 36 ? 29.409 59.825 9.925 1.00 28.37 37 GLN C O 1
ATOM 1948 N N . ILE C 1 37 ? 31.198 58.796 10.815 1.00 26.44 38 ILE C N 1
ATOM 1949 C CA . ILE C 1 37 ? 31.398 57.865 9.741 1.00 26.71 38 ILE C CA 1
ATOM 1950 C C . ILE C 1 37 ? 31.499 56.488 10.391 1.00 25.42 38 ILE C C 1
ATOM 1951 O O . ILE C 1 37 ? 31.525 56.391 11.608 1.00 24.49 38 ILE C O 1
ATOM 1956 N N . PHE C 1 38 ? 31.541 55.426 9.601 1.00 23.16 39 PHE C N 1
ATOM 1957 C CA . PHE C 1 38 ? 31.574 54.080 10.187 1.00 23.30 39 PHE C CA 1
ATOM 1958 C C . PHE C 1 38 ? 32.821 53.813 11.043 1.00 22.72 39 PHE C C 1
ATOM 1959 O O . PHE C 1 38 ? 32.751 53.200 12.119 1.00 20.60 39 PHE C O 1
ATOM 1967 N N . LEU C 1 39 ? 33.973 54.249 10.528 1.00 22.58 40 LEU C N 1
ATOM 1968 C CA . LEU C 1 39 ? 35.238 54.036 11.213 1.00 23.44 40 LEU C CA 1
ATOM 1969 C C . LEU C 1 39 ? 35.590 55.237 12.065 1.00 23.42 40 LEU C C 1
ATOM 1970 O O . LEU C 1 39 ? 35.631 56.357 11.577 1.00 24.27 40 LEU C O 1
ATOM 1975 N N . CYS C 1 40 ? 35.833 55.029 13.351 1.00 23.12 41 CYS C N 1
ATOM 1976 C CA . CYS C 1 40 ? 36.344 56.144 14.158 1.00 23.15 41 CYS C CA 1
ATOM 1977 C C . CYS C 1 40 ? 37.821 56.353 13.896 1.00 23.31 41 CYS C C 1
ATOM 1978 O O . CYS C 1 40 ? 38.528 55.446 13.486 1.00 23.78 41 CYS C O 1
ATOM 1981 N N . ASP C 1 41 ? 38.281 57.568 14.159 1.00 23.30 42 ASP C N 1
ATOM 1982 C CA . ASP C 1 41 ? 39.633 57.943 13.841 1.00 25.02 42 ASP C CA 1
ATOM 1983 C C . ASP C 1 41 ? 40.448 57.580 15.041 1.00 24.68 42 ASP C C 1
ATOM 1984 O O . ASP C 1 41 ? 40.440 58.304 16.056 1.00 23.66 42 ASP C O 1
ATOM 1989 N N . LYS C 1 42 ? 41.113 56.440 14.940 1.00 24.65 43 LYS C N 1
ATOM 1990 C CA . LYS C 1 42 ? 41.782 55.875 16.085 1.00 24.64 43 LYS C CA 1
ATOM 1991 C C . LYS C 1 42 ? 43.057 56.636 16.463 1.00 25.36 43 LYS C C 1
ATOM 1992 O O . LYS C 1 42 ? 43.992 56.838 15.657 1.00 24.91 43 LYS C O 1
ATOM 1998 N N . ILE C 1 43 ? 43.016 57.156 17.683 1.00 24.40 44 ILE C N 1
ATOM 1999 C CA . ILE C 1 43 ? 44.016 58.091 18.175 1.00 24.04 44 ILE C CA 1
ATOM 2000 C C . ILE C 1 43 ? 45.248 57.275 18.529 1.00 24.37 44 ILE C C 1
ATOM 2001 O O . ILE C 1 43 ? 46.388 57.642 18.162 1.00 25.41 44 ILE C O 1
ATOM 2006 N N . VAL C 1 44 ? 45.000 56.161 19.226 1.00 22.13 45 VAL C N 1
ATOM 2007 C CA . VAL C 1 44 ? 45.987 55.126 19.476 1.00 22.13 45 VAL C CA 1
ATOM 2008 C C . VAL C 1 44 ? 45.257 53.806 19.421 1.00 22.34 45 VAL C C 1
ATOM 2009 O O . VAL C 1 44 ? 44.073 53.771 19.652 1.00 20.48 45 VAL C O 1
ATOM 2013 N N . GLU C 1 45 ? 45.982 52.719 19.121 1.00 23.70 46 GLU C N 1
ATOM 2014 C CA . GLU C 1 45 ? 45.459 51.351 19.164 1.00 24.41 46 GLU C CA 1
ATOM 2015 C C . GLU C 1 45 ? 46.601 50.390 19.403 1.00 24.61 46 GLU C C 1
ATOM 2016 O O . GLU C 1 45 ? 47.746 50.699 19.070 1.00 23.72 46 GLU C O 1
ATOM 2022 N N . THR C 1 46 ? 46.285 49.215 19.940 1.00 25.11 47 THR C N 1
ATOM 2023 C CA . THR C 1 46 ? 47.308 48.262 20.339 1.00 26.80 47 THR C CA 1
ATOM 2024 C C . THR C 1 46 ? 47.905 47.456 19.154 1.00 29.40 47 THR C C 1
ATOM 2025 O O . THR C 1 46 ? 49.050 47.019 19.248 1.00 29.02 47 THR C O 1
ATOM 2029 N N . LYS C 1 47 ? 47.145 47.298 18.060 1.00 31.55 48 LYS C N 1
ATOM 2030 C CA . LYS C 1 47 ? 47.559 46.453 16.905 1.00 34.69 48 LYS C CA 1
ATOM 2031 C C . LYS C 1 47 ? 47.481 47.091 15.531 1.00 35.94 48 LYS C C 1
ATOM 2032 O O . LYS C 1 47 ? 48.262 46.751 14.642 1.00 37.64 48 LYS C O 1
ATOM 2038 N N . GLY C 1 48 ? 46.549 48.005 15.343 1.00 36.59 49 GLY C N 1
ATOM 2039 C CA . GLY C 1 48 ? 46.398 48.683 14.056 1.00 36.96 49 GLY C CA 1
ATOM 2040 C C . GLY C 1 48 ? 47.398 49.796 13.818 1.00 36.93 49 GLY C C 1
ATOM 2041 O O . GLY C 1 48 ? 48.248 50.076 14.662 1.00 37.72 49 GLY C O 1
ATOM 2042 N N . SER C 1 49 ? 47.261 50.468 12.683 1.00 36.03 50 SER C N 1
ATOM 2043 C CA . SER C 1 49 ? 48.297 51.397 12.208 1.00 35.63 50 SER C CA 1
ATOM 2044 C C . SER C 1 49 ? 48.439 52.721 12.958 1.00 34.22 50 SER C C 1
ATOM 2045 O O . SER C 1 49 ? 49.419 53.433 12.767 1.00 34.50 50 SER C O 1
ATOM 2048 N N . ALA C 1 50 ? 47.488 53.083 13.805 1.00 32.40 51 ALA C N 1
ATOM 2049 C CA . ALA C 1 50 ? 47.628 54.336 14.565 1.00 31.35 51 ALA C CA 1
ATOM 2050 C C . ALA C 1 50 ? 48.907 54.381 15.418 1.00 30.23 51 ALA C C 1
ATOM 2051 O O . ALA C 1 50 ? 49.495 55.444 15.633 1.00 30.40 51 ALA C O 1
ATOM 2053 N N . GLY C 1 51 ? 49.342 53.206 15.857 1.00 29.49 52 GLY C N 1
ATOM 2054 C CA . GLY C 1 51 ? 50.422 53.057 16.802 1.00 28.49 52 GLY C CA 1
ATOM 2055 C C . GLY C 1 51 ? 49.870 53.113 18.222 1.00 28.34 52 GLY C C 1
ATOM 2056 O O . GLY C 1 51 ? 48.753 53.595 18.448 1.00 28.40 52 GLY C O 1
ATOM 2057 N N . LYS C 1 52 ? 50.667 52.629 19.168 1.00 27.88 53 LYS C N 1
ATOM 2058 C CA . LYS C 1 52 ? 50.291 52.580 20.573 1.00 28.13 53 LYS C CA 1
ATOM 2059 C C . LYS C 1 52 ? 50.481 53.905 21.280 1.00 28.56 53 LYS C C 1
ATOM 2060 O O . LYS C 1 52 ? 49.853 54.169 22.315 1.00 28.14 53 LYS C O 1
ATOM 2066 N N . ARG C 1 53 ? 51.356 54.734 20.726 1.00 28.85 54 ARG C N 1
ATOM 2067 C CA . ARG C 1 53 ? 51.650 56.031 21.293 1.00 29.43 54 ARG C CA 1
ATOM 2068 C C . ARG C 1 53 ? 51.613 57.074 20.201 1.00 28.83 54 ARG C C 1
ATOM 2069 O O . ARG C 1 53 ? 52.151 56.880 19.104 1.00 29.36 54 ARG C O 1
ATOM 2077 N N . ASN C 1 54 ? 50.908 58.154 20.456 1.00 27.71 55 ASN C N 1
ATOM 2078 C CA . ASN C 1 54 ? 50.937 59.287 19.593 1.00 27.59 55 ASN C CA 1
ATOM 2079 C C . ASN C 1 54 ? 50.916 60.484 20.485 1.00 26.62 55 ASN C C 1
ATOM 2080 O O . ASN C 1 54 ? 49.889 60.829 21.064 1.00 24.50 55 ASN C O 1
ATOM 2085 N N . GLY C 1 55 ? 52.086 61.101 20.618 1.00 26.41 56 GLY C N 1
ATOM 2086 C CA . GLY C 1 55 ? 52.210 62.291 21.438 1.00 26.31 56 GLY C CA 1
ATOM 2087 C C . GLY C 1 55 ? 51.870 61.961 22.868 1.00 25.68 56 GLY C C 1
ATOM 2088 O O . GLY C 1 55 ? 52.358 60.972 23.410 1.00 25.74 56 GLY C O 1
ATOM 2089 N N . ARG C 1 56 ? 50.965 62.756 23.432 1.00 24.86 57 ARG C N 1
ATOM 2090 C CA . ARG C 1 56 ? 50.596 62.649 24.846 1.00 24.07 57 ARG C CA 1
ATOM 2091 C C . ARG C 1 56 ? 49.685 61.430 25.161 1.00 24.07 57 ARG C C 1
ATOM 2092 O O . ARG C 1 56 ? 49.377 61.179 26.315 1.00 24.25 57 ARG C O 1
ATOM 2100 N N . VAL C 1 57 ? 49.269 60.672 24.147 1.00 23.14 58 VAL C N 1
ATOM 2101 C CA . VAL C 1 57 ? 48.321 59.572 24.384 1.00 23.06 58 VAL C CA 1
ATOM 2102 C C . VAL C 1 57 ? 49.010 58.258 24.126 1.00 22.43 58 VAL C C 1
ATOM 2103 O O . VAL C 1 57 ? 49.743 58.131 23.168 1.00 21.63 58 VAL C O 1
ATOM 2107 N N . SER C 1 58 ? 48.767 57.291 24.988 1.00 21.50 59 SER C N 1
ATOM 2108 C CA . SER C 1 58 ? 49.249 55.930 24.783 1.00 22.58 59 SER C CA 1
ATOM 2109 C C . SER C 1 58 ? 48.265 54.907 25.304 1.00 22.46 59 SER C C 1
ATOM 2110 O O . SER C 1 58 ? 47.402 55.205 26.147 1.00 22.11 59 SER C O 1
ATOM 2113 N N . ILE C 1 59 ? 48.436 53.669 24.838 1.00 22.36 60 ILE C N 1
ATOM 2114 C CA . ILE C 1 59 ? 47.544 52.567 25.159 1.00 22.72 60 ILE C CA 1
ATOM 2115 C C . ILE C 1 59 ? 48.384 51.350 25.458 1.00 23.97 60 ILE C C 1
ATOM 2116 O O . ILE C 1 59 ? 49.389 51.130 24.778 1.00 24.70 60 ILE C O 1
ATOM 2121 N N . ARG C 1 60 ? 47.981 50.577 26.482 1.00 25.53 61 ARG C N 1
ATOM 2122 C CA . ARG C 1 60 ? 48.663 49.353 26.879 1.00 26.15 61 ARG C CA 1
ATOM 2123 C C . ARG C 1 60 ? 47.614 48.296 27.174 1.00 27.09 61 ARG C C 1
ATOM 2124 O O . ARG C 1 60 ? 46.626 48.560 27.864 1.00 26.55 61 ARG C O 1
ATOM 2132 N N . ASP C 1 61 ? 47.785 47.108 26.603 1.00 28.53 62 ASP C N 1
ATOM 2133 C CA . ASP C 1 61 ? 46.802 46.056 26.804 1.00 29.27 62 ASP C CA 1
ATOM 2134 C C . ASP C 1 61 ? 47.326 45.152 27.916 1.00 30.71 62 ASP C C 1
ATOM 2135 O O . ASP C 1 61 ? 48.519 44.977 28.071 1.00 31.49 62 ASP C O 1
ATOM 2140 N N . SER C 1 62 ? 46.439 44.646 28.746 1.00 31.96 63 SER C N 1
ATOM 2141 C CA . SER C 1 62 ? 46.866 43.710 29.772 1.00 33.07 63 SER C CA 1
ATOM 2142 C C . SER C 1 62 ? 45.912 42.548 29.731 1.00 33.27 63 SER C C 1
ATOM 2143 O O . SER C 1 62 ? 45.018 42.464 30.558 1.00 32.08 63 SER C O 1
ATOM 2146 N N . PRO C 1 63 ? 46.090 41.651 28.724 1.00 33.78 64 PRO C N 1
ATOM 2147 C CA . PRO C 1 63 ? 45.204 40.509 28.537 1.00 34.48 64 PRO C CA 1
ATOM 2148 C C . PRO C 1 63 ? 45.017 39.680 29.809 1.00 35.81 64 PRO C C 1
ATOM 2149 O O . PRO C 1 63 ? 43.914 39.190 30.076 1.00 36.60 64 PRO C O 1
ATOM 2153 N N . ALA C 1 64 ? 46.073 39.562 30.609 1.00 36.96 65 ALA C N 1
ATOM 2154 C CA . ALA C 1 64 ? 46.053 38.729 31.802 1.00 37.27 65 ALA C CA 1
ATOM 2155 C C . ALA C 1 64 ? 45.015 39.233 32.802 1.00 37.31 65 ALA C C 1
ATOM 2156 O O . ALA C 1 64 ? 44.510 38.455 33.598 1.00 38.63 65 ALA C O 1
ATOM 2158 N N . ASN C 1 65 ? 44.704 40.529 32.760 1.00 36.66 66 ASN C N 1
ATOM 2159 C CA . ASN C 1 65 ? 43.665 41.108 33.609 1.00 35.81 66 ASN C CA 1
ATOM 2160 C C . ASN C 1 65 ? 42.401 41.431 32.865 1.00 33.90 66 ASN C C 1
ATOM 2161 O O . ASN C 1 65 ? 41.451 41.934 33.447 1.00 33.46 66 ASN C O 1
ATOM 2166 N N . LEU C 1 66 ? 42.382 41.139 31.567 1.00 32.63 67 LEU C N 1
ATOM 2167 C CA . LEU C 1 66 ? 41.192 41.374 30.746 1.00 31.13 67 LEU C CA 1
ATOM 2168 C C . LEU C 1 66 ? 40.802 42.882 30.735 1.00 29.53 67 LEU C C 1
ATOM 2169 O O . LEU C 1 66 ? 39.643 43.259 30.935 1.00 28.19 67 LEU C O 1
ATOM 2174 N N . SER C 1 67 ? 41.808 43.734 30.519 1.00 28.10 68 SER C N 1
ATOM 2175 C CA . SER C 1 67 ? 41.599 45.171 30.450 1.00 26.30 68 SER C CA 1
ATOM 2176 C C . SER C 1 67 ? 42.718 45.826 29.698 1.00 24.72 68 SER C C 1
ATOM 2177 O O . SER C 1 67 ? 43.805 45.286 29.586 1.00 24.41 68 SER C O 1
ATOM 2180 N N . PHE C 1 68 ? 42.452 47.018 29.175 1.00 22.78 69 PHE C N 1
ATOM 2181 C CA . PHE C 1 68 ? 43.549 47.804 28.667 1.00 20.95 69 PHE C CA 1
ATOM 2182 C C . PHE C 1 68 ? 43.441 49.187 29.221 1.00 19.94 69 PHE C C 1
ATOM 2183 O O . PHE C 1 68 ? 42.374 49.596 29.638 1.00 19.85 69 PHE C O 1
ATOM 2191 N N . THR C 1 69 ? 44.556 49.893 29.236 1.00 20.47 70 THR C N 1
ATOM 2192 C CA . THR C 1 69 ? 44.550 51.254 29.817 1.00 18.46 70 THR C CA 1
ATOM 2193 C C . THR C 1 69 ? 45.037 52.274 28.836 1.00 18.81 70 THR C C 1
ATOM 2194 O O . THR C 1 69 ? 46.085 52.089 28.212 1.00 19.41 70 THR C O 1
ATOM 2198 N N . VAL C 1 70 ? 44.275 53.367 28.721 1.00 17.79 71 VAL C N 1
ATOM 2199 C CA . VAL C 1 70 ? 44.660 54.523 27.923 1.00 16.71 71 VAL C CA 1
ATOM 2200 C C . VAL C 1 70 ? 45.194 55.565 28.887 1.00 17.21 71 VAL C C 1
ATOM 2201 O O . VAL C 1 70 ? 44.538 55.843 29.905 1.00 16.97 71 VAL C O 1
ATOM 2205 N N . THR C 1 71 ? 46.344 56.176 28.552 1.00 16.46 72 THR C N 1
ATOM 2206 C CA . THR C 1 71 ? 46.885 57.238 29.409 1.00 17.32 72 THR C CA 1
ATOM 2207 C C . THR C 1 71 ? 47.058 58.529 28.600 1.00 18.43 72 THR C C 1
ATOM 2208 O O . THR C 1 71 ? 47.538 58.499 27.485 1.00 18.69 72 THR C O 1
ATOM 2212 N N . LEU C 1 72 ? 46.597 59.649 29.152 1.00 19.04 73 LEU C N 1
ATOM 2213 C CA . LEU C 1 72 ? 46.789 60.930 28.554 1.00 20.38 73 LEU C CA 1
ATOM 2214 C C . LEU C 1 72 ? 47.686 61.740 29.475 1.00 20.79 73 LEU C C 1
ATOM 2215 O O . LEU C 1 72 ? 47.368 61.947 30.647 1.00 20.37 73 LEU C O 1
ATOM 2220 N N . GLU C 1 73 ? 48.814 62.205 28.931 1.00 19.82 74 GLU C N 1
ATOM 2221 C CA . GLU C 1 73 ? 49.777 62.919 29.700 1.00 21.65 74 GLU C CA 1
ATOM 2222 C C . GLU C 1 73 ? 49.544 64.402 29.456 1.00 21.54 74 GLU C C 1
ATOM 2223 O O . GLU C 1 73 ? 48.915 64.757 28.475 1.00 22.63 74 GLU C O 1
ATOM 2229 N N . ASN C 1 74 ? 50.038 65.250 30.359 1.00 21.95 75 ASN C N 1
ATOM 2230 C CA . ASN C 1 74 ? 50.071 66.720 30.177 1.00 21.32 75 ASN C CA 1
ATOM 2231 C C . ASN C 1 74 ? 48.760 67.304 29.610 1.00 22.06 75 ASN C C 1
ATOM 2232 O O . ASN C 1 74 ? 48.767 67.963 28.543 1.00 21.67 75 ASN C O 1
ATOM 2237 N N . LEU C 1 75 ? 47.650 67.079 30.327 1.00 21.59 76 LEU C N 1
ATOM 2238 C CA . LEU C 1 75 ? 46.315 67.366 29.824 1.00 21.36 76 LEU C CA 1
ATOM 2239 C C . LEU C 1 75 ? 46.100 68.809 29.448 1.00 22.82 76 LEU C C 1
ATOM 2240 O O . LEU C 1 75 ? 46.635 69.698 30.062 1.00 22.82 76 LEU C O 1
ATOM 2245 N N . THR C 1 76 ? 45.296 69.040 28.431 1.00 23.98 77 THR C N 1
ATOM 2246 C CA . THR C 1 76 ? 44.977 70.401 28.019 1.00 26.17 77 THR C CA 1
ATOM 2247 C C . THR C 1 76 ? 43.484 70.394 27.964 1.00 26.42 77 THR C C 1
ATOM 2248 O O . THR C 1 76 ? 42.883 69.322 27.919 1.00 26.39 77 THR C O 1
ATOM 2252 N N . GLU C 1 77 ? 42.875 71.573 27.970 1.00 26.99 78 GLU C N 1
ATOM 2253 C CA . GLU C 1 77 ? 41.428 71.720 27.887 1.00 27.96 78 GLU C CA 1
ATOM 2254 C C . GLU C 1 77 ? 40.804 71.032 26.663 1.00 27.57 78 GLU C C 1
ATOM 2255 O O . GLU C 1 77 ? 39.670 70.527 26.719 1.00 26.91 78 GLU C O 1
ATOM 2261 N N . GLU C 1 78 ? 41.564 70.983 25.573 1.00 27.47 79 GLU C N 1
ATOM 2262 C CA . GLU C 1 78 ? 41.094 70.404 24.333 1.00 28.80 79 GLU C CA 1
ATOM 2263 C C . GLU C 1 78 ? 40.888 68.876 24.419 1.00 27.93 79 GLU C C 1
ATOM 2264 O O . GLU C 1 78 ? 40.144 68.319 23.626 1.00 27.56 79 GLU C O 1
ATOM 2270 N N . ASP C 1 79 ? 41.515 68.220 25.411 1.00 27.23 80 ASP C N 1
ATOM 2271 C CA . ASP C 1 79 ? 41.427 66.775 25.571 1.00 26.59 80 ASP C CA 1
ATOM 2272 C C . ASP C 1 79 ? 40.049 66.342 26.065 1.00 25.46 80 ASP C C 1
ATOM 2273 O O . ASP C 1 79 ? 39.690 65.149 25.980 1.00 25.15 80 ASP C O 1
ATOM 2278 N N . ALA C 1 80 ? 39.315 67.280 26.644 1.00 24.91 81 ALA C N 1
ATOM 2279 C CA . ALA C 1 80 ? 38.059 66.939 27.268 1.00 24.54 81 ALA C CA 1
ATOM 2280 C C . ALA C 1 80 ? 37.089 66.457 26.200 1.00 24.86 81 ALA C C 1
ATOM 2281 O O . ALA C 1 80 ? 37.246 66.771 25.004 1.00 25.51 81 ALA C O 1
ATOM 2283 N N . GLY C 1 81 ? 36.075 65.724 26.620 1.00 24.30 82 GLY C N 1
ATOM 2284 C CA . GLY C 1 81 ? 35.036 65.300 25.719 1.00 24.89 82 GLY C CA 1
ATOM 2285 C C . GLY C 1 81 ? 34.753 63.805 25.720 1.00 24.72 82 GLY C C 1
ATOM 2286 O O . GLY C 1 81 ? 35.278 63.046 26.523 1.00 23.50 82 GLY C O 1
ATOM 2287 N N . THR C 1 82 ? 33.868 63.398 24.820 1.00 24.60 83 THR C N 1
ATOM 2288 C CA . THR C 1 82 ? 33.476 62.014 24.718 1.00 24.34 83 THR C CA 1
ATOM 2289 C C . THR C 1 82 ? 34.508 61.190 23.953 1.00 23.69 83 THR C C 1
ATOM 2290 O O . THR C 1 82 ? 35.009 61.629 22.925 1.00 24.48 83 THR C O 1
ATOM 2294 N N . TYR C 1 83 ? 34.811 60.005 24.467 1.00 22.10 84 TYR C N 1
ATOM 2295 C CA . TYR C 1 83 ? 35.661 59.084 23.745 1.00 21.75 84 TYR C CA 1
ATOM 2296 C C . TYR C 1 83 ? 35.063 57.705 23.795 1.00 21.51 84 TYR C C 1
ATOM 2297 O O . TYR C 1 83 ? 34.170 57.430 24.610 1.00 21.54 84 TYR C O 1
ATOM 2306 N N . TRP C 1 84 ? 35.528 56.842 22.886 1.00 20.85 85 TRP C N 1
ATOM 2307 C CA . TRP C 1 84 ? 35.273 55.427 22.969 1.00 21.48 85 TRP C CA 1
ATOM 2308 C C . TRP C 1 84 ? 36.540 54.658 23.271 1.00 22.08 85 TRP C C 1
ATOM 2309 O O . TRP C 1 84 ? 37.561 54.843 22.635 1.00 21.30 85 TRP C O 1
ATOM 2320 N N . CYS C 1 85 ? 36.487 53.750 24.228 1.00 22.91 86 CYS C N 1
ATOM 2321 C CA . CYS C 1 85 ? 37.527 52.773 24.254 1.00 23.85 86 CYS C CA 1
ATOM 2322 C C . CYS C 1 85 ? 36.872 51.519 23.712 1.00 22.70 86 CYS C C 1
ATOM 2323 O O . CYS C 1 85 ? 35.794 51.101 24.154 1.00 20.65 86 CYS C O 1
ATOM 2326 N N . GLY C 1 86 ? 37.486 50.953 22.689 1.00 21.91 87 GLY C N 1
ATOM 2327 C CA . GLY C 1 86 ? 36.839 49.885 21.969 1.00 20.75 87 GLY C CA 1
ATOM 2328 C C . GLY C 1 86 ? 37.729 48.720 21.756 1.00 21.50 87 GLY C C 1
ATOM 2329 O O . GLY C 1 86 ? 38.951 48.831 21.815 1.00 21.52 87 GLY C O 1
ATOM 2330 N N . VAL C 1 87 ? 37.102 47.578 21.533 1.00 21.98 88 VAL C N 1
ATOM 2331 C CA . VAL C 1 87 ? 37.814 46.406 21.046 1.00 23.15 88 VAL C CA 1
ATOM 2332 C C . VAL C 1 87 ? 37.271 46.153 19.644 1.00 22.04 88 VAL C C 1
ATOM 2333 O O . VAL C 1 87 ? 36.068 46.161 19.442 1.00 21.20 88 VAL C O 1
ATOM 2337 N N . ASP C 1 88 ? 38.176 45.999 18.684 1.00 21.37 89 ASP C N 1
ATOM 2338 C CA . ASP C 1 88 ? 37.820 46.004 17.270 1.00 21.22 89 ASP C CA 1
ATOM 2339 C C . ASP C 1 88 ? 37.421 44.590 16.824 1.00 21.09 89 ASP C C 1
ATOM 2340 O O . ASP C 1 88 ? 38.268 43.706 16.750 1.00 22.62 89 ASP C O 1
ATOM 2345 N N . THR 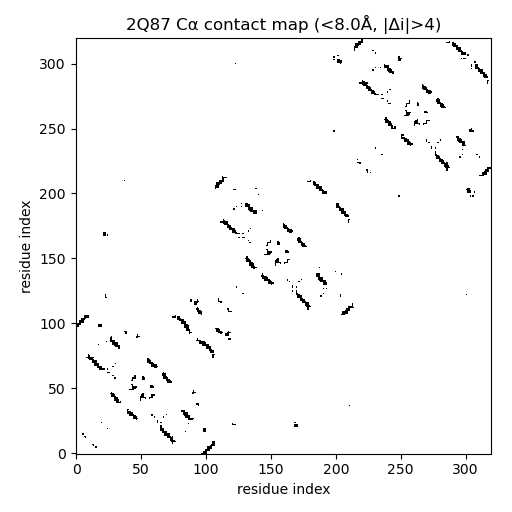C 1 89 ? 36.146 44.420 16.507 1.00 20.21 90 THR C N 1
ATOM 2346 C CA . THR C 1 89 ? 35.565 43.126 16.109 1.00 21.25 90 THR C CA 1
ATOM 2347 C C . THR C 1 89 ? 35.347 43.183 14.582 1.00 20.51 90 THR C C 1
ATOM 2348 O O . THR C 1 89 ? 35.677 44.155 13.963 1.00 18.32 90 THR C O 1
ATOM 2352 N N . PRO C 1 90 ? 34.896 42.102 13.956 1.00 20.85 91 PRO C N 1
ATOM 2353 C CA . PRO C 1 90 ? 34.818 42.120 12.476 1.00 20.51 91 PRO C CA 1
ATOM 2354 C C . PRO C 1 90 ? 33.899 43.163 11.810 1.00 21.23 91 PRO C C 1
ATOM 2355 O O . PRO C 1 90 ? 34.039 43.411 10.596 1.00 21.37 91 PRO C O 1
ATOM 2359 N N . TRP C 1 91 ? 32.990 43.782 12.584 1.00 20.48 92 TRP C N 1
ATOM 2360 C CA . TRP C 1 91 ? 31.975 44.702 12.032 1.00 19.05 92 TRP C CA 1
ATOM 2361 C C . TRP C 1 91 ? 32.653 45.860 11.345 1.00 19.74 92 TRP C C 1
ATOM 2362 O O . TRP C 1 91 ? 33.710 46.295 11.787 1.00 20.94 92 TRP C O 1
ATOM 2373 N N . LEU C 1 92 ? 32.025 46.397 10.302 1.00 18.64 93 LEU C N 1
ATOM 2374 C CA . LEU C 1 92 ? 32.593 47.500 9.577 1.00 19.03 93 LEU C CA 1
ATOM 2375 C C . LEU C 1 92 ? 32.474 48.723 10.490 1.00 19.20 93 LEU C C 1
ATOM 2376 O O . LEU C 1 92 ? 33.397 49.532 10.586 1.00 18.17 93 LEU C O 1
ATOM 2381 N N . GLN C 1 93 ? 31.346 48.848 11.168 1.00 18.77 94 GLN C N 1
ATOM 2382 C CA . GLN C 1 93 ? 31.201 50.028 11.999 1.00 20.37 94 GLN C CA 1
ATOM 2383 C C . GLN C 1 93 ? 31.683 49.836 13.460 1.00 20.12 94 GLN C C 1
ATOM 2384 O O . GLN C 1 93 ? 31.296 48.875 14.121 1.00 21.68 94 GLN C O 1
ATOM 2390 N N . ASP C 1 94 ? 32.597 50.721 13.918 1.00 20.06 95 ASP C N 1
ATOM 2391 C CA . ASP C 1 94 ? 33.160 50.623 15.280 1.00 18.67 95 ASP C CA 1
ATOM 2392 C C . ASP C 1 94 ? 32.046 50.737 16.333 1.00 18.73 95 ASP C C 1
ATOM 2393 O O . ASP C 1 94 ? 32.156 50.221 17.426 1.00 16.87 95 ASP C O 1
ATOM 2398 N N . PHE C 1 95 ? 30.965 51.414 15.994 1.00 19.50 96 PHE C N 1
ATOM 2399 C CA . PHE C 1 95 ? 29.790 51.484 16.877 1.00 19.98 96 PHE C CA 1
ATOM 2400 C C . PHE C 1 95 ? 29.326 50.107 17.342 1.00 20.52 96 PHE C C 1
ATOM 2401 O O . PHE C 1 95 ? 28.825 49.997 18.469 1.00 21.12 96 PHE C O 1
ATOM 2409 N N . HIS C 1 96 ? 29.494 49.058 16.519 1.00 20.18 97 HIS C N 1
ATOM 2410 C CA . HIS C 1 96 ? 28.983 47.706 16.896 1.00 19.55 97 HIS C CA 1
ATOM 2411 C C . HIS C 1 96 ? 30.012 46.879 17.633 1.00 20.16 97 HIS C C 1
ATOM 2412 O O . HIS C 1 96 ? 29.754 45.740 17.951 1.00 20.82 97 HIS C O 1
ATOM 2419 N N . ASP C 1 97 ? 31.200 47.447 17.860 1.00 21.46 98 ASP C N 1
ATOM 2420 C CA . ASP C 1 97 ? 32.196 46.827 18.726 1.00 20.87 98 ASP C CA 1
ATOM 2421 C C . ASP C 1 97 ? 31.746 46.908 20.168 1.00 21.45 98 ASP C C 1
ATOM 2422 O O . ASP C 1 97 ? 30.896 47.681 20.479 1.00 21.25 98 ASP C O 1
ATOM 2427 N N . PRO C 1 98 ? 32.372 46.126 21.048 1.00 22.70 99 PRO C N 1
ATOM 2428 C CA . PRO C 1 98 ? 32.242 46.382 22.475 1.00 22.52 99 PRO C CA 1
ATOM 2429 C C . PRO C 1 98 ? 32.966 47.689 22.718 1.00 23.51 99 PRO C C 1
ATOM 2430 O O . PRO C 1 98 ? 34.155 47.810 22.396 1.00 24.44 99 PRO C O 1
ATOM 2434 N N . VAL C 1 99 ? 32.240 48.656 23.249 1.00 23.33 100 VAL C N 1
ATOM 2435 C CA . VAL C 1 99 ? 32.772 49.990 23.458 1.00 24.39 100 VAL C CA 1
ATOM 2436 C C . VAL C 1 99 ? 32.336 50.445 24.821 1.00 25.59 100 VAL C C 1
ATOM 2437 O O . VAL C 1 99 ? 31.159 50.332 25.146 1.00 26.26 100 VAL C O 1
ATOM 2441 N N . VAL C 1 100 ? 33.265 50.975 25.619 1.00 26.74 101 VAL C N 1
ATOM 2442 C CA . VAL C 1 100 ? 32.898 51.743 26.828 1.00 27.57 101 VAL C CA 1
ATOM 2443 C C . VAL C 1 100 ? 32.980 53.214 26.433 1.00 27.77 101 VAL C C 1
ATOM 2444 O O . VAL C 1 100 ? 33.991 53.661 25.896 1.00 27.69 101 VAL C O 1
ATOM 2448 N N . GLU C 1 101 ? 31.909 53.962 26.651 1.00 28.50 102 GLU C N 1
ATOM 2449 C CA . GLU C 1 101 ? 31.941 55.395 26.381 1.00 30.19 102 GLU C CA 1
ATOM 2450 C C . GLU C 1 101 ? 32.543 56.088 27.613 1.00 29.15 102 GLU C C 1
ATOM 2451 O O . GLU C 1 101 ? 32.186 55.761 28.783 1.00 29.16 102 GLU C O 1
ATOM 2457 N N . VAL C 1 102 ? 33.499 56.984 27.361 1.00 27.27 103 VAL C N 1
ATOM 2458 C CA . VAL C 1 102 ? 34.211 57.642 28.437 1.00 26.15 103 VAL C CA 1
ATOM 2459 C C . VAL C 1 102 ? 34.086 59.123 28.228 1.00 25.44 103 VAL C C 1
ATOM 2460 O O . VAL C 1 102 ? 34.370 59.640 27.175 1.00 25.01 103 VAL C O 1
ATOM 2464 N N . GLU C 1 103 ? 33.641 59.828 29.260 1.00 25.35 104 GLU C N 1
ATOM 2465 C CA . GLU C 1 103 ? 33.516 61.253 29.148 1.00 24.30 104 GLU C CA 1
ATOM 2466 C C . GLU C 1 103 ? 34.623 61.930 29.952 1.00 24.57 104 GLU C C 1
ATOM 2467 O O . GLU C 1 103 ? 34.658 61.752 31.179 1.00 25.11 104 GLU C O 1
ATOM 2473 N N . VAL C 1 104 ? 35.515 62.679 29.271 1.00 23.32 105 VAL C N 1
ATOM 2474 C CA . VAL C 1 104 ? 36.709 63.271 29.900 1.00 22.61 105 VAL C CA 1
ATOM 2475 C C . VAL C 1 104 ? 36.462 64.734 30.247 1.00 23.32 105 VAL C C 1
ATOM 2476 O O . VAL C 1 104 ? 36.034 65.516 29.396 1.00 23.69 105 VAL C O 1
ATOM 2480 N N . SER C 1 105 ? 36.731 65.094 31.514 1.00 23.86 106 SER C N 1
ATOM 2481 C CA . SER C 1 105 ? 36.681 66.477 31.977 1.00 24.94 106 SER C CA 1
ATOM 2482 C C . SER C 1 105 ? 38.081 66.917 32.290 1.00 24.03 106 SER C C 1
ATOM 2483 O O . SER C 1 105 ? 38.875 66.154 32.798 1.00 22.51 106 SER C O 1
ATOM 2486 N N . VAL C 1 106 ? 38.376 68.166 32.006 1.00 25.97 107 VAL C N 1
ATOM 2487 C CA . VAL C 1 106 ? 39.689 68.694 32.358 1.00 27.44 107 VAL C CA 1
ATOM 2488 C C . VAL C 1 106 ? 39.512 69.985 33.142 1.00 30.05 107 VAL C C 1
ATOM 2489 O O . VAL C 1 106 ? 38.949 70.924 32.606 1.00 30.17 107 VAL C O 1
ATOM 2493 N N . PHE C 1 107 ? 39.965 70.010 34.402 1.00 32.58 108 PHE C N 1
ATOM 2494 C CA . PHE C 1 107 ? 39.792 71.190 35.275 1.00 35.54 108 PHE C CA 1
ATOM 2495 C C . PHE C 1 107 ? 41.092 71.943 35.428 1.00 36.55 108 PHE C C 1
ATOM 2496 O O . PHE C 1 107 ? 42.155 71.394 35.137 1.00 36.06 108 PHE C O 1
ATOM 2504 N N . PRO C 1 108 ? 41.020 73.193 35.936 1.00 37.78 109 PRO C N 1
ATOM 2505 C CA . PRO C 1 108 ? 42.199 74.025 36.198 1.00 38.54 109 PRO C CA 1
ATOM 2506 C C . PRO C 1 108 ? 43.179 73.329 37.128 1.00 39.37 109 PRO C C 1
ATOM 2507 O O . PRO C 1 108 ? 42.762 72.656 38.072 1.00 39.59 109 PRO C O 1
ATOM 2511 N N . ALA C 1 109 ? 44.472 73.496 36.849 1.00 40.69 110 ALA C N 1
ATOM 2512 C CA . ALA C 1 109 ? 45.537 72.908 37.666 1.00 41.79 110 ALA C CA 1
ATOM 2513 C C . ALA C 1 109 ? 45.482 73.384 39.136 1.00 42.60 110 ALA C C 1
ATOM 2514 O O . ALA C 1 109 ? 44.947 74.467 39.447 1.00 43.24 110 ALA C O 1
#

Solvent-accessible surface area: 15887 Å² total; per-residue (Å²): 70,103,101,95,93,17,55,3,75,84,44,20,75,14,64,0,95,0,54,17,94,89,21,26,54,85,4,0,0,8,1,0,96,52,27,189,141,97,50,10,126,26,43,0,4,13,71,15,127,35,32,120,159,76,64,92,20,17,9,154,32,23,56,93,112,46,22,0,21,0,38,5,77,90,0,40,139,156,15,40,18,55,8,27,0,0,2,2,16,34,182,40,92,2,49,14,79,4,11,4,72,0,73,2,40,28,140,108,61,5,8,0,20,59,51,21,29,0,2,1,12,0,20,13,56,125,90,9,104,109,23,17,0,6,1,0,74,64,50,100,46,180,118,18,92,81,31,0,14,12,133,24,123,38,30,126,157,80,70,83,20,13,7,172,27,19,54,90,20,42,5,2,36,0,35,2,68,86,2,43,131,135,12,37,20,37,7,5,2,0,2,54,9,102,131,180,37,125,32,48,12,3,0,4,62,0,68,1,43,30,16,98,61,152,186,110,40,64,3,40,45,50,21,63,11,62,10,129,2,90,17,109,138,116,25,100,71,47,20,0,0,1,0,93,54,24,184,125,45,103,5,123,30,52,0,15,12,126,31,123,27,30,115,164,72,72,91,19,14,7,143,37,37,58,95,114,39,8,3,8,0,32,2,86,94,1,45,105,132,14,36,18,41,8,19,2,0,5,43,18,69,14,29,1,3,70,27,10,47,46,27,98,0,69,3,53,26,94,110,109

Organism: Homo sapiens (NCBI:txid9606)

GO terms:
  GO:0034125 negative regulation of MyD88-dependent toll-like receptor signaling pathway (P, IMP)
  GO:0101003 ficolin-1-rich granule membrane (C, TAS)
  GO:0070821 tertiary granule membrane (C, TAS)
  GO:0005886 plasma membrane (C, TAS)
  GO:0005515 protein binding (F, IPI)
  GO:0035556 intracellular signal transduction (P, IDA)
  GO:0016020 membrane (C, IDA)
  GO:0001786 phosphatidylserine binding (F, IDA)
  GO:0043305 negative regulation of mast cell degranulation (P, IDA)
  GO:0043407 negative regulation of MAP kinase activity (P, IDA)
  GO:0008429 phosphatidylethanolamine binding (F, IDA)
  GO:0038023 signaling receptor activity (F, IDA)
  GO:2000417 negative regulation of eosinophil migration (P, IDA)
  GO:1902564 negative regulation of neutrophil activation (P, IDA)
  GO:1902567 negative regulation of eosinophil activation (P, IDA)
  GO:0050856 regulation of T cell receptor signaling pathway (P, IDA)
  GO:0050859 negative regulation of B cell receptor signaling pathway (P, IDA)
  GO:0051134 negative regulation of NK T cell activation (P, IDA)
  GO:0033007 negative regulation of mast cell activation involved in immune response (P, IDA)
  GO:0048147 negative regulation of fibroblast proliferation (P, IDA)

Foldseek 3Di:
DAEEEFEDAAQAWTKDKFAADLVQLQWKWFKFAQCPPFFTDTCAIDAEPNHQDDDQWGKDDDSVRRMIIIIGGRHDQVPFAWMFRATDHGHDTDDDHGRYIYGYHYD/DEWEEAQQAKTKDKAADDLVLLVFKKFKFDDPDPPVTDTCDIPPDPNHQDHPQWGKADDSVRRIIMIMGGNDDQVPFDKMWTFRQDPDDDPVHTDTDIYTYGYHHDD/DEDEEEAQAKDKDKAAADLVLLPFKKFKFADDPDQDGDTCAIDPDDNHQDDPQWGKAGDSVRRIIMIMGGRDDQVPFAKMWTFTDDPDSGRVPTPIDIYGYGYHHD

B-factor: mean 27.04, std 7.53, range [11.67, 56.99]

Sequence (320 aa):
SKARTVAGPVGGSLSVQCPYEKEHRTLNKYWCRPPQIFLCDKIVETKGSAGKRNGRVSIRDSPANLSFTVTLENLTEEDAGTYWCGVDTPWLQDFHDPVVEVEVSVFRTVAGPVGGSLSVQCPYEKEHRTLNKYWCRPPQIFLCDKIVETKGSAGKRNGRVSIRDSPANLSFTVTLENNLTEEDAGTYWCGVDTPWLQDFHDPVVEVEVSVFPASRTVAGPVGGSLSVQCPYEKEHRTLNKYWCRPPQIFLCDKIVETKGSAGKRNGRVSIRDSPANLSFTVTLENLTEEDAGTYWCGVDTPWLQDFHDPVVEVEVSVFPA

Secondary structure (DSSP, 8-state):
-EEEEEEE-TTS-EEEEEE--GGGTTSEEEEESPPSSSS---SEESSSTT-SEETTEEEEEEGGGTEEEEEESS--GGG-EEEEEEEE-TTS--B---SEEEEEEE-/-EEEEETT--EEEEEE--GGGTTS-EEEEESSSTTT-EEEEESSSTT-SEETTEEEEEEGGGTEEEEEE-S--GGG-EEEEEEE--SS--TT-S-EEEEEEEEE---/-EEEEETTS-EEEEEE--GGGTTS-EEEEPPPSSSS--EEEESSSTT-SEETTEEEEEEGGGTEEEEEE-S--GGG-EEEEEEE--S-SSGGGS-EEEEEEEEE--

InterPro domains:
  IPR003599 Immunoglobulin domain subtype [SM00409] (21-123)
  IPR007110 Immunoglobulin-like domain [PS50835] (13-123)
  IPR013106 Immunoglobulin V-set domain [PF07686] (22-108)
  IPR013783 Immunoglobulin-like fold [G3DSA:2.60.40.10] (19-128)
  IPR036179 Immunoglobulin-like domain superfamily [SSF48726] (24-124)
  IPR050671 CD300 family immune receptors [PTHR11860] (1-219)

CATH classification: 2.60.40.10

Radius of gyration: 22.55 Å; Cα contacts (8 Å, |Δi|>4): 834; chains: 3; bounding box: 56×62×52 Å

Nearest PDB structures (foldseek):
  2q87-assembly1_C  TM=9.351E-01  e=1.786E-20  Homo sapiens
  2q87-assembly1_A  TM=8.872E-01  e=9.035E-18  Homo sapiens
  7jg2-assembly1_E  TM=8.201E-01  e=2.333E-08  Mus musculus
  5ius-assembly1_A  TM=7.417E-01  e=3.266E-05  Homo sapiens
  5i17-assembly2_B  TM=7.156E-01  e=5.781E-04  Homo sapiens